Protein AF-A0A936EZJ9-F1 (afdb_monomer)

Sequence (263 aa):
MSILASCPSCGAALSFRPGTMVAVCAYCKALAARKDRDTALLGKVADLVDTGSPLGLGASGTYTGRSFTLAGRVQLKHPLGGVWDEWYLALDDGRWGWLAEAQGRFYLTFTQDPHGTLPSAGSLQAGGLADLGPAGLWTVGEISEATLHSAEGEIPWAVEPGATYRFADLSGRNGAFATLDYSEEPPLFFLGREIPLADLRIQGGTRKPPGGASRMSRPWSKVSGASSTGWWSRASACRWRSSSPRRAASPANARSTRASARR

Mean predicted aligned error: 11.99 Å

pLDDT: mean 81.16, std 25.08, range [20.98, 98.44]

Foldseek 3Di:
DWDWAADPPPGDTFTHDQLFQWAADPPQQWTWGDDDPHTDTLDGADDDDPPVDPDFFQWWFDDPRWIWGQFKWWWWAFPVGDIWIWTWTQTPVRFIWIWTCDPNWTWIKGWDDQPDQFDDLVRDDAQDWGQSDPVGIWHWPDWGKIFTHGMHGTDSDDDHHRDIWTKIWTADPPFKIKMFTPPDVVTTIITTGTDDPVNRVIDDHDDDPNPDDPPPPDPDDDDDDDDDDDDDDDDDDDDDDDDDDDDDDDDDDDDDDDDDDDD

Secondary structure (DSSP, 8-state):
-PEEEE-TTT--EEEE-TT--EEE-TTT-EEEEE-SSSEEEEEEPBPPP----S--BT-EEEETTEEEEEEEEEEEE-TTS-EEEEEEEEETTS-EEEEEEETTEEEEEEEE--SSPPPPTTT--TTSEEE-GGG-EEEEEEEEEEEEEEEEEEESS-PPTT-EEEEEEEE-GGGEEEEEETTSSSPEEEEEEE--GGGGT-B--BPPPP-----------------------------------------------------

Solvent-accessible surface area (backbone atoms only — not comparable to full-atom values): 15977 Å² total; per-residue (Å²): 126,64,48,78,46,54,36,73,87,78,61,49,80,37,65,33,49,80,65,40,34,26,28,34,33,90,86,77,35,33,34,29,34,64,52,96,91,53,54,44,73,68,45,63,49,51,79,76,77,86,79,76,69,94,67,26,53,66,15,34,30,36,56,98,92,39,49,30,30,30,44,13,36,39,30,36,31,35,90,91,70,52,71,38,45,38,34,30,31,44,34,79,89,63,51,63,34,42,36,36,44,54,95,94,41,36,35,44,26,30,79,48,85,74,72,65,81,70,76,52,82,88,77,59,49,70,76,33,80,45,61,55,50,88,80,35,78,27,37,27,67,41,70,51,53,34,30,44,51,21,62,42,43,30,33,72,50,89,76,58,76,66,42,70,39,42,37,33,39,30,41,44,72,96,47,27,31,35,38,41,34,59,80,48,89,75,57,46,36,29,46,40,25,59,47,66,69,75,72,32,57,67,46,80,42,60,60,81,72,73,86,68,74,81,77,74,82,68,88,76,79,88,78,89,81,84,84,87,80,87,83,80,88,81,88,82,85,86,77,89,79,90,85,85,86,84,91,86,85,88,86,88,87,87,82,88,79,89,78,89,77,89,133

Nearest PDB structures (foldseek):
  7dpy-assembly1_B-2  TM=4.137E-01  e=1.257E+00  Brucella abortus bv. 1 str. 9-941
  3oe3-assembly1_A  TM=4.237E-01  e=1.531E+00  Salmonella enterica subsp. enterica serovar Typhimurium
  3oe3-assembly2_B  TM=4.488E-01  e=2.910E+00  Salmonella enterica subsp. enterica serovar Typhimurium
  3oe3-assembly3_F  TM=4.284E-01  e=3.914E+00  Salmonella enterica subsp. enterica serovar Typhimurium
  3oe3-assembly3_E  TM=4.416E-01  e=8.628E+00  Salmonella enterica subsp. enterica serovar Typhimurium

Organism: NCBI:txid2954440

Radius of gyration: 25.95 Å; Cα contacts (8 Å, |Δi|>4): 531; chains: 1; bounding box: 95×72×59 Å

InterPro domains:
  IPR025235 Domain of unknown function DUF4178 [PF13785] (57-196)

Structure (mmCIF, N/CA/C/O backbone):
data_AF-A0A936EZJ9-F1
#
_entry.id   AF-A0A936EZJ9-F1
#
loop_
_atom_site.group_PDB
_atom_site.id
_atom_site.type_symbol
_atom_site.label_atom_id
_atom_site.label_alt_id
_atom_site.label_comp_id
_atom_site.label_asym_id
_atom_site.label_entity_id
_atom_site.label_seq_id
_atom_site.pdbx_PDB_ins_code
_atom_site.Cartn_x
_atom_site.Cartn_y
_atom_site.Cartn_z
_atom_site.occupancy
_atom_site.B_iso_or_equiv
_atom_site.auth_seq_id
_atom_site.auth_comp_id
_atom_site.auth_asym_id
_atom_site.auth_atom_id
_atom_site.pdbx_PDB_model_num
ATOM 1 N N . MET A 1 1 ? 0.131 -18.496 -12.386 1.00 53.47 1 MET A N 1
ATOM 2 C CA . MET A 1 1 ? 1.466 -18.431 -13.024 1.00 53.47 1 MET A CA 1
ATOM 3 C C . MET A 1 1 ? 1.858 -16.973 -13.157 1.00 53.47 1 MET A C 1
ATOM 5 O O . MET A 1 1 ? 1.032 -16.194 -13.616 1.00 53.47 1 MET A O 1
ATOM 9 N N . SER A 1 2 ? 3.057 -16.599 -12.713 1.00 64.06 2 SER A N 1
ATOM 10 C CA . SER A 1 2 ? 3.589 -15.249 -12.933 1.00 64.06 2 SER A CA 1
ATOM 11 C C . SER A 1 2 ? 4.024 -15.109 -14.388 1.00 64.06 2 SER A C 1
ATOM 13 O O . SER A 1 2 ? 4.662 -16.017 -14.921 1.00 64.06 2 SER A O 1
ATOM 15 N N . ILE A 1 3 ? 3.682 -13.994 -15.027 1.00 72.44 3 ILE A N 1
ATOM 16 C CA . ILE A 1 3 ? 4.192 -13.678 -16.363 1.00 72.44 3 ILE A CA 1
ATOM 17 C C . ILE A 1 3 ? 5.558 -13.022 -16.186 1.00 72.44 3 ILE A C 1
ATOM 19 O O . ILE A 1 3 ? 5.707 -12.102 -15.378 1.00 72.44 3 ILE A O 1
ATOM 23 N N . LEU A 1 4 ? 6.551 -13.517 -16.922 1.00 79.75 4 LEU A N 1
ATOM 24 C CA . LEU A 1 4 ? 7.855 -12.880 -17.016 1.00 79.75 4 LEU A CA 1
ATOM 25 C C . LEU A 1 4 ? 7.830 -11.890 -18.176 1.00 79.75 4 LEU A C 1
ATOM 27 O O . LEU A 1 4 ? 7.505 -12.261 -19.302 1.00 79.75 4 LEU A O 1
ATOM 31 N N . ALA A 1 5 ? 8.177 -10.642 -17.887 1.00 89.75 5 ALA A N 1
ATOM 32 C CA . ALA A 1 5 ? 8.363 -9.596 -18.884 1.00 89.75 5 ALA A CA 1
ATOM 33 C C . ALA A 1 5 ? 9.758 -8.982 -18.740 1.00 89.75 5 ALA A C 1
ATOM 35 O O . ALA A 1 5 ? 10.443 -9.195 -17.738 1.00 89.75 5 ALA A O 1
ATOM 36 N N . SER A 1 6 ? 10.190 -8.213 -19.733 1.00 93.19 6 SER A N 1
ATOM 37 C CA . SER A 1 6 ? 11.468 -7.503 -19.685 1.00 93.19 6 SER A CA 1
ATOM 38 C C . SER A 1 6 ? 11.263 -6.057 -19.265 1.00 93.19 6 SER A C 1
ATOM 40 O O . SER A 1 6 ? 10.335 -5.391 -19.707 1.00 93.19 6 SER A O 1
ATOM 42 N N . CYS A 1 7 ? 12.161 -5.544 -18.432 1.00 94.94 7 CYS A N 1
ATOM 43 C CA . CYS A 1 7 ? 12.166 -4.148 -18.040 1.00 94.94 7 CYS A CA 1
ATOM 44 C C . CYS A 1 7 ? 12.356 -3.254 -19.276 1.00 94.94 7 CYS A C 1
ATOM 46 O O . CYS A 1 7 ? 13.379 -3.386 -19.952 1.00 94.94 7 CYS A O 1
ATOM 48 N N . PRO A 1 8 ? 11.463 -2.279 -19.525 1.00 95.00 8 PRO A N 1
ATOM 49 C CA . PRO A 1 8 ? 11.538 -1.427 -20.711 1.00 95.00 8 PRO A CA 1
ATOM 50 C C . PRO A 1 8 ? 12.732 -0.459 -20.679 1.00 95.0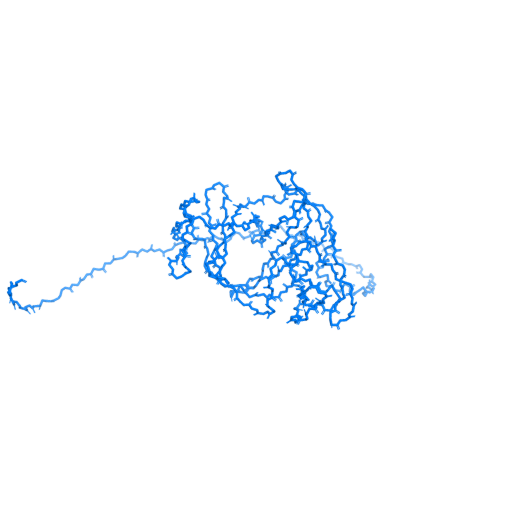0 8 PRO A C 1
ATOM 52 O O . PRO A 1 8 ? 13.056 0.146 -21.692 1.00 95.00 8 PRO A O 1
ATOM 55 N N . SER A 1 9 ? 13.401 -0.304 -19.526 1.00 96.00 9 SER A N 1
ATOM 56 C CA . SER A 1 9 ?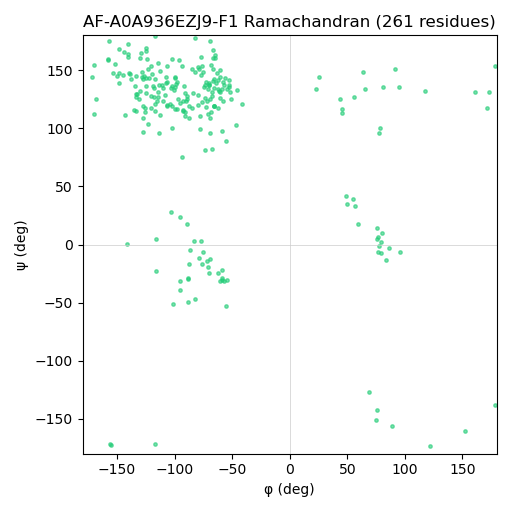 14.579 0.562 -19.389 1.00 96.00 9 SER A CA 1
ATOM 57 C C . SER A 1 9 ? 15.919 -0.167 -19.529 1.00 96.00 9 SER A C 1
ATOM 59 O O . SER A 1 9 ? 16.882 0.478 -19.933 1.00 96.00 9 SER A O 1
ATOM 61 N N . CYS A 1 10 ? 16.037 -1.441 -19.137 1.00 96.25 10 CYS A N 1
ATOM 62 C CA . CYS A 1 10 ? 17.332 -2.144 -19.124 1.00 96.25 10 CYS A CA 1
ATOM 63 C C . CYS A 1 10 ? 17.282 -3.619 -19.554 1.00 96.25 10 CYS A C 1
ATOM 65 O O . CYS A 1 10 ? 18.307 -4.292 -19.518 1.00 96.25 10 CYS A O 1
ATOM 67 N N . GLY A 1 11 ? 16.110 -4.147 -19.911 1.00 94.31 11 GLY A N 1
ATOM 68 C CA . GLY A 1 11 ? 15.934 -5.528 -20.369 1.00 94.31 11 GLY A CA 1
ATOM 69 C C . GLY A 1 11 ? 15.902 -6.601 -19.273 1.00 94.31 11 GLY A C 1
ATOM 70 O O . GLY A 1 11 ? 15.577 -7.747 -19.573 1.00 94.31 11 GLY A O 1
ATOM 71 N N . ALA A 1 12 ? 16.185 -6.261 -18.010 1.00 94.44 12 ALA A N 1
ATOM 72 C CA . ALA A 1 12 ? 16.159 -7.221 -16.902 1.00 94.44 12 ALA A CA 1
ATOM 73 C C . ALA A 1 12 ? 14.775 -7.863 -16.702 1.00 94.44 12 ALA A C 1
ATOM 75 O O . ALA A 1 12 ? 13.755 -7.222 -16.945 1.00 94.44 12 ALA A O 1
ATOM 76 N N . ALA A 1 13 ? 14.737 -9.101 -16.208 1.00 92.75 13 ALA A N 1
ATOM 77 C CA . ALA A 1 13 ? 13.484 -9.808 -15.961 1.00 92.75 13 ALA A CA 1
ATOM 78 C C . ALA A 1 13 ? 12.630 -9.120 -14.878 1.00 92.75 13 ALA A C 1
ATOM 80 O O . ALA A 1 13 ? 13.136 -8.680 -13.844 1.00 92.75 13 ALA A O 1
ATOM 81 N N . LEU A 1 14 ? 11.324 -9.072 -15.122 1.00 93.75 14 LEU A N 1
ATOM 82 C CA . LEU A 1 14 ? 10.282 -8.591 -14.225 1.00 93.75 14 LEU A CA 1
ATOM 83 C C . LEU A 1 14 ? 9.263 -9.704 -13.993 1.00 93.75 14 LEU A C 1
ATOM 85 O O . LEU A 1 14 ? 8.937 -10.452 -14.914 1.00 93.75 14 LEU A O 1
ATOM 89 N N . SER A 1 15 ? 8.747 -9.788 -12.769 1.00 90.81 15 SER A N 1
ATOM 90 C CA . SER A 1 15 ? 7.676 -10.717 -12.405 1.00 90.81 15 SER A CA 1
ATOM 91 C C . SER A 1 15 ? 6.352 -9.973 -12.293 1.00 90.81 15 SER A C 1
ATOM 93 O O . SER A 1 15 ? 6.298 -8.914 -11.675 1.00 90.81 15 SER A O 1
ATOM 95 N N . PHE A 1 16 ? 5.299 -10.551 -12.871 1.00 92.81 16 PHE A N 1
ATOM 96 C CA . PHE A 1 16 ? 3.923 -10.091 -12.713 1.00 92.81 16 PHE A CA 1
ATOM 97 C C . PHE A 1 16 ? 3.031 -11.250 -12.268 1.00 92.81 16 PHE A C 1
ATOM 99 O O . PHE A 1 16 ? 2.565 -12.057 -13.081 1.00 92.81 16 PHE A O 1
ATOM 106 N N . ARG A 1 17 ? 2.784 -11.343 -10.964 1.00 92.44 17 ARG A N 1
ATOM 107 C CA . ARG A 1 17 ? 1.745 -12.185 -10.370 1.00 92.44 17 ARG A CA 1
ATOM 108 C C . ARG A 1 17 ? 0.349 -11.713 -10.799 1.00 92.44 17 ARG A C 1
ATOM 110 O O . ARG A 1 17 ? 0.175 -10.604 -11.318 1.00 92.44 17 ARG A O 1
ATOM 117 N N . PRO A 1 18 ? -0.681 -12.558 -10.633 1.00 91.31 18 PRO A N 1
ATOM 118 C CA . PRO A 1 18 ? -2.064 -12.101 -10.726 1.00 91.31 18 PRO A CA 1
ATOM 119 C C . PRO A 1 18 ? -2.306 -10.888 -9.814 1.00 91.31 18 PRO A C 1
ATOM 121 O O . PRO A 1 18 ? -1.905 -10.896 -8.654 1.00 91.31 18 PRO A O 1
ATOM 124 N N . GLY A 1 19 ? -2.920 -9.838 -10.358 1.00 91.94 19 GLY A N 1
ATOM 125 C CA . GLY A 1 19 ? -3.162 -8.574 -9.652 1.00 91.94 19 GLY A CA 1
ATOM 126 C C . GLY A 1 19 ? -1.995 -7.578 -9.657 1.00 91.94 19 GLY A C 1
ATOM 127 O O . GLY A 1 19 ? -2.229 -6.407 -9.390 1.00 91.94 19 GLY A O 1
ATOM 128 N N . THR A 1 20 ? -0.770 -7.971 -10.036 1.00 95.06 20 THR A N 1
ATOM 129 C CA . THR A 1 20 ? 0.342 -7.012 -10.183 1.00 95.06 20 THR A CA 1
ATOM 130 C C . THR A 1 20 ? 0.056 -6.049 -11.335 1.00 95.06 20 THR A C 1
ATOM 132 O O . THR A 1 20 ? -0.041 -6.481 -12.492 1.00 95.06 20 THR A O 1
ATOM 135 N N . MET A 1 21 ? -0.030 -4.754 -11.023 1.00 95.31 21 MET A N 1
ATOM 136 C CA . MET A 1 21 ? -0.173 -3.664 -11.992 1.00 95.31 21 MET A CA 1
ATOM 137 C C . MET A 1 21 ? 1.175 -3.047 -12.356 1.00 95.31 21 MET A C 1
ATOM 139 O O . MET A 1 21 ? 1.412 -2.737 -13.522 1.00 95.31 21 MET A O 1
ATOM 143 N N . VAL A 1 22 ? 2.076 -2.898 -11.383 1.00 96.75 22 VAL A N 1
ATOM 144 C CA . VAL A 1 22 ? 3.402 -2.306 -11.588 1.00 96.75 22 VAL A CA 1
ATOM 145 C C . VAL A 1 22 ? 4.471 -3.215 -10.996 1.00 96.75 22 VAL A C 1
ATOM 147 O O . VAL A 1 22 ? 4.361 -3.658 -9.858 1.00 96.75 22 VAL A O 1
ATOM 150 N N . ALA A 1 23 ? 5.527 -3.482 -11.761 1.00 96.81 23 ALA A N 1
ATOM 151 C CA . ALA A 1 23 ? 6.722 -4.159 -11.270 1.00 96.81 23 ALA A CA 1
ATOM 152 C C . ALA A 1 23 ? 7.893 -3.175 -11.210 1.00 96.81 23 ALA A C 1
ATOM 154 O O . ALA A 1 23 ? 8.150 -2.433 -12.164 1.00 96.81 23 ALA A O 1
ATOM 155 N N . VAL A 1 24 ? 8.635 -3.190 -10.105 1.00 96.75 24 VAL A N 1
ATOM 156 C CA . VAL A 1 24 ? 9.837 -2.374 -9.931 1.00 96.75 24 VAL A CA 1
ATOM 157 C C . VAL A 1 24 ? 11.071 -3.189 -10.293 1.00 96.75 24 VAL A C 1
ATOM 159 O O . VAL A 1 24 ? 11.359 -4.226 -9.695 1.00 96.75 24 VAL A O 1
ATOM 162 N N . CYS A 1 25 ? 11.850 -2.707 -11.258 1.00 95.75 25 CYS A N 1
ATOM 163 C CA . CYS A 1 25 ? 13.090 -3.364 -11.648 1.00 95.75 25 CYS A CA 1
ATOM 164 C C . CYS A 1 25 ? 14.122 -3.311 -10.512 1.00 95.75 25 CYS A C 1
ATOM 166 O O . CYS A 1 25 ? 14.595 -2.234 -10.140 1.00 95.75 25 CYS A O 1
ATOM 168 N N . ALA A 1 26 ? 14.553 -4.481 -10.031 1.00 93.94 26 ALA A N 1
ATOM 169 C CA . ALA A 1 26 ? 15.559 -4.592 -8.974 1.00 93.94 26 ALA A CA 1
ATOM 170 C C . ALA A 1 26 ? 16.904 -3.929 -9.338 1.00 93.94 26 ALA A C 1
ATOM 172 O O . ALA A 1 26 ? 17.597 -3.434 -8.448 1.00 93.94 26 ALA A O 1
ATOM 173 N N . TYR A 1 27 ? 17.234 -3.874 -10.636 1.00 94.31 27 TYR A N 1
ATOM 174 C CA . TYR A 1 27 ? 18.519 -3.393 -11.154 1.00 94.31 27 TYR A CA 1
ATOM 175 C C . TYR A 1 27 ? 18.558 -1.885 -11.409 1.00 94.31 27 TYR A C 1
ATOM 177 O O . TYR A 1 27 ? 19.500 -1.222 -10.992 1.00 94.31 27 TYR A O 1
ATOM 185 N N . CYS A 1 28 ? 17.564 -1.336 -12.119 1.00 94.94 28 CYS A N 1
ATOM 186 C CA . CYS A 1 28 ? 17.600 0.062 -12.576 1.00 94.94 28 CYS A CA 1
ATOM 187 C C . CYS A 1 28 ? 16.511 0.960 -11.971 1.00 94.94 28 CYS A C 1
ATOM 189 O O . CYS A 1 28 ? 16.389 2.113 -12.391 1.00 94.94 28 CYS A O 1
ATOM 191 N N . LYS A 1 29 ? 15.714 0.429 -11.030 1.00 95.62 29 LYS A N 1
ATOM 192 C CA . LYS A 1 29 ? 14.622 1.122 -10.318 1.00 95.62 29 LYS A CA 1
ATOM 193 C C . LYS A 1 29 ? 13.508 1.671 -11.211 1.00 95.62 29 LYS A C 1
ATOM 195 O O . LYS A 1 29 ? 12.730 2.519 -10.789 1.00 95.62 29 LYS A O 1
ATOM 200 N N . ALA A 1 30 ? 13.419 1.177 -12.444 1.00 96.38 30 ALA A N 1
ATOM 201 C CA . ALA A 1 30 ? 12.319 1.492 -13.341 1.00 96.38 30 ALA A CA 1
ATOM 202 C C . ALA A 1 30 ? 11.006 0.888 -12.839 1.00 96.38 30 ALA A C 1
ATOM 204 O O . ALA A 1 30 ? 10.953 -0.304 -12.533 1.00 96.38 30 ALA A O 1
ATOM 205 N N . LEU A 1 31 ? 9.965 1.715 -12.813 1.00 96.75 31 LEU A N 1
ATOM 206 C CA . LEU A 1 31 ? 8.580 1.310 -12.630 1.00 96.75 31 LEU A CA 1
ATOM 207 C C . LEU A 1 31 ? 8.019 0.903 -13.992 1.00 96.75 31 LEU A C 1
ATOM 209 O O . LEU A 1 31 ? 7.967 1.716 -14.919 1.00 96.75 31 LEU A O 1
ATOM 213 N N . ALA A 1 32 ? 7.636 -0.362 -14.121 1.00 96.38 32 ALA A N 1
ATOM 214 C CA . ALA A 1 32 ? 7.082 -0.922 -15.341 1.00 96.38 32 ALA A CA 1
ATOM 215 C C . ALA A 1 32 ? 5.611 -1.284 -15.122 1.00 96.38 32 ALA A C 1
ATOM 217 O O . ALA A 1 32 ? 5.308 -2.222 -14.383 1.00 96.38 32 ALA A O 1
ATOM 218 N N . ALA A 1 33 ? 4.707 -0.556 -15.774 1.00 95.25 33 ALA A N 1
ATOM 219 C CA . ALA A 1 33 ? 3.294 -0.907 -15.815 1.00 95.25 33 ALA A CA 1
ATOM 220 C C . ALA A 1 33 ? 3.079 -2.151 -16.673 1.00 95.25 33 ALA A C 1
ATOM 222 O O . ALA A 1 33 ? 3.620 -2.260 -17.780 1.00 95.25 33 ALA A O 1
ATOM 223 N N . ARG A 1 34 ? 2.227 -3.045 -16.183 1.00 90.44 34 ARG A N 1
ATOM 224 C CA . ARG A 1 34 ? 1.688 -4.164 -16.943 1.00 90.44 34 ARG A CA 1
ATOM 225 C C . ARG A 1 34 ? 0.740 -3.637 -18.020 1.00 90.44 34 ARG A C 1
ATOM 227 O O . ARG A 1 34 ? -0.221 -2.942 -17.708 1.00 90.44 34 ARG A O 1
ATOM 234 N N . LYS A 1 35 ? 0.983 -4.000 -19.277 1.00 85.19 35 LYS A N 1
ATOM 235 C CA . LYS A 1 35 ? -0.019 -3.955 -20.351 1.00 85.19 35 LYS A CA 1
ATOM 236 C C . LYS A 1 35 ? -0.256 -5.377 -20.860 1.00 85.19 35 LYS A C 1
ATOM 238 O O . LYS A 1 35 ? 0.358 -6.321 -20.364 1.00 85.19 35 LYS A O 1
ATOM 243 N N . ASP A 1 36 ? -1.152 -5.536 -21.830 1.00 73.88 36 ASP A N 1
ATOM 244 C CA . ASP A 1 36 ? -1.572 -6.855 -22.319 1.00 73.88 36 ASP A CA 1
ATOM 245 C C . ASP A 1 36 ? -0.399 -7.726 -22.791 1.00 73.88 36 ASP A C 1
ATOM 247 O O . ASP A 1 36 ? -0.255 -8.865 -22.349 1.00 73.88 36 ASP A O 1
ATOM 251 N N . ARG A 1 37 ? 0.443 -7.194 -23.689 1.00 70.94 37 ARG A N 1
ATOM 252 C CA . ARG A 1 37 ? 1.589 -7.922 -24.271 1.00 70.94 37 ARG A CA 1
ATOM 253 C C . ARG A 1 37 ? 2.953 -7.333 -23.923 1.00 70.94 37 ARG A C 1
ATOM 255 O O . ARG A 1 37 ? 3.934 -8.066 -23.946 1.00 70.94 37 ARG A O 1
ATOM 262 N N . ASP A 1 38 ? 2.995 -6.052 -23.571 1.00 80.88 38 ASP A N 1
ATOM 263 C CA . ASP A 1 38 ? 4.225 -5.309 -23.302 1.00 80.88 38 ASP A CA 1
ATOM 264 C C . ASP A 1 38 ? 4.191 -4.662 -21.916 1.00 80.88 38 ASP A C 1
ATOM 266 O O . ASP A 1 38 ? 3.154 -4.571 -21.260 1.00 80.88 38 ASP A O 1
ATOM 270 N N . THR A 1 39 ? 5.336 -4.154 -21.477 1.00 89.75 39 THR A N 1
ATOM 271 C CA . THR A 1 39 ? 5.427 -3.293 -20.294 1.00 89.75 39 THR A CA 1
ATOM 272 C 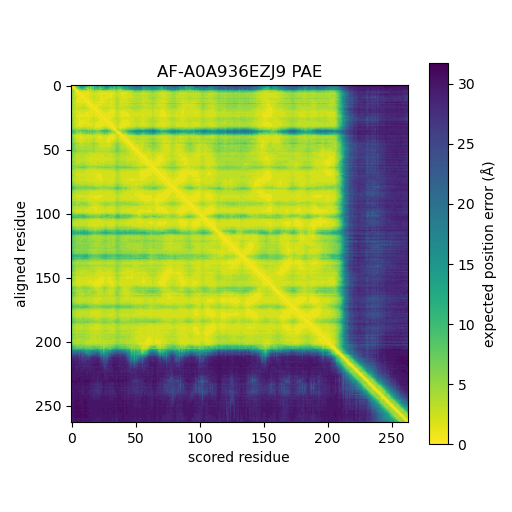C . THR A 1 39 ? 5.686 -1.855 -20.702 1.00 89.75 39 THR A C 1
ATOM 274 O O . THR A 1 39 ? 6.522 -1.602 -21.569 1.00 89.75 39 THR A O 1
ATOM 277 N N . ALA A 1 40 ? 5.038 -0.901 -20.038 1.00 93.50 40 ALA A N 1
ATOM 278 C CA . ALA A 1 40 ? 5.310 0.518 -20.245 1.00 93.50 40 ALA A CA 1
ATOM 279 C C . ALA A 1 40 ? 6.164 1.093 -19.115 1.00 93.50 40 ALA A C 1
ATOM 281 O O . ALA A 1 40 ? 5.912 0.830 -17.942 1.00 93.50 40 ALA A O 1
ATOM 282 N N . LEU A 1 41 ? 7.167 1.896 -19.472 1.00 95.56 41 LEU A N 1
ATOM 283 C CA . LEU A 1 41 ? 7.967 2.635 -18.501 1.00 95.56 41 LEU A CA 1
ATOM 284 C C . LEU A 1 41 ? 7.136 3.791 -17.932 1.00 95.56 41 LEU A C 1
ATOM 286 O O . LEU A 1 41 ? 6.755 4.685 -18.680 1.00 95.56 41 LEU A O 1
ATOM 290 N N . LEU A 1 42 ? 6.897 3.780 -16.622 1.00 94.81 42 LEU A N 1
ATOM 291 C CA . LEU A 1 42 ? 6.247 4.887 -15.909 1.00 94.81 42 LEU A CA 1
ATOM 292 C C . LEU A 1 42 ? 7.261 5.925 -15.422 1.00 94.81 42 LEU A C 1
ATOM 294 O O . LEU A 1 42 ? 6.955 7.103 -15.295 1.00 94.81 42 LEU A O 1
ATOM 298 N N . GLY A 1 43 ? 8.485 5.483 -15.145 1.00 94.62 43 GLY A N 1
ATOM 299 C CA . GLY A 1 43 ? 9.550 6.322 -14.615 1.00 94.62 43 GLY A CA 1
ATOM 300 C C . GLY A 1 43 ? 10.531 5.502 -13.792 1.00 94.62 43 GLY A C 1
ATOM 301 O O . GLY A 1 43 ? 10.595 4.278 -13.919 1.00 94.62 43 GLY A O 1
ATOM 302 N N . LYS A 1 44 ? 11.302 6.178 -12.942 1.00 95.19 44 LYS A N 1
ATOM 303 C CA . LYS A 1 44 ? 12.208 5.554 -11.974 1.00 95.19 44 LYS A CA 1
ATOM 304 C C . LYS A 1 44 ? 11.954 6.127 -10.590 1.00 95.19 44 LYS A C 1
ATOM 306 O O . LYS A 1 44 ? 11.611 7.298 -10.467 1.00 95.19 44 LYS A O 1
ATOM 311 N N . VAL A 1 45 ? 12.155 5.301 -9.574 1.00 94.62 45 VAL A N 1
ATOM 312 C CA . VAL A 1 45 ? 12.098 5.720 -8.170 1.00 94.62 45 VAL A CA 1
ATOM 313 C C . VAL A 1 45 ? 13.494 5.883 -7.584 1.00 94.62 45 VAL A C 1
ATOM 315 O O . VAL A 1 45 ? 14.469 5.337 -8.108 1.00 94.62 45 VAL A O 1
ATOM 318 N N . ALA A 1 46 ? 13.582 6.641 -6.491 1.00 91.00 46 ALA A N 1
ATOM 319 C CA . ALA A 1 46 ? 14.802 6.759 -5.707 1.00 91.00 46 ALA A CA 1
ATOM 320 C C . ALA A 1 46 ? 15.154 5.429 -5.022 1.00 91.00 46 ALA A C 1
ATOM 322 O O . ALA A 1 46 ? 14.332 4.512 -4.933 1.00 91.00 46 ALA A O 1
ATOM 323 N N . ASP A 1 47 ? 16.376 5.335 -4.502 1.00 91.31 47 ASP A N 1
ATOM 324 C CA . ASP A 1 47 ? 16.747 4.233 -3.622 1.00 91.31 47 ASP A CA 1
ATOM 325 C C . ASP A 1 47 ? 15.925 4.248 -2.331 1.00 91.31 47 ASP A C 1
ATOM 327 O O . ASP A 1 47 ? 15.581 5.303 -1.802 1.00 91.31 47 ASP A O 1
ATOM 331 N N . LEU A 1 48 ? 15.659 3.051 -1.809 1.00 92.19 48 LEU A N 1
ATOM 332 C CA . LEU A 1 48 ? 14.971 2.875 -0.536 1.00 92.19 48 LEU A CA 1
ATOM 333 C C . LEU A 1 48 ? 15.784 3.476 0.609 1.00 92.19 48 LEU A C 1
ATOM 335 O O . LEU A 1 48 ? 16.982 3.189 0.759 1.00 92.19 48 LEU A O 1
ATOM 339 N N . VAL A 1 49 ? 15.088 4.231 1.450 1.00 92.25 49 VAL A N 1
ATOM 340 C CA . VAL A 1 49 ? 15.565 4.683 2.754 1.00 92.25 49 VAL A CA 1
ATOM 341 C C . VAL A 1 49 ? 15.578 3.490 3.706 1.00 92.25 49 VAL A C 1
ATOM 343 O O . VAL A 1 49 ? 14.669 2.661 3.697 1.00 92.25 49 VAL A O 1
ATOM 346 N N . ASP A 1 50 ? 16.613 3.383 4.535 1.00 90.75 50 ASP A N 1
ATOM 347 C CA . ASP A 1 50 ? 16.639 2.383 5.601 1.00 90.75 50 ASP A CA 1
ATOM 348 C C . ASP A 1 50 ? 15.761 2.846 6.769 1.00 90.75 50 ASP A C 1
ATOM 350 O O . ASP A 1 50 ? 16.153 3.687 7.575 1.00 90.75 50 ASP A O 1
ATOM 354 N N . THR A 1 51 ? 14.548 2.309 6.820 1.00 90.25 51 THR A N 1
ATOM 355 C CA . THR A 1 51 ? 13.546 2.529 7.872 1.00 90.25 51 THR A CA 1
ATOM 356 C C . THR A 1 51 ? 13.716 1.573 9.054 1.00 90.25 51 THR A C 1
ATOM 358 O O . THR A 1 51 ? 13.003 1.684 10.047 1.00 90.25 51 THR A O 1
ATOM 361 N N . GLY A 1 52 ? 14.648 0.616 8.967 1.00 90.50 52 GLY A N 1
ATOM 362 C CA . GLY A 1 52 ? 14.813 -0.435 9.966 1.00 90.50 52 GLY A CA 1
ATOM 363 C C . GLY A 1 52 ? 13.818 -1.596 9.852 1.00 90.50 52 GLY A C 1
ATOM 364 O O . GLY A 1 52 ? 13.938 -2.526 10.657 1.00 90.50 52 GLY A O 1
ATOM 365 N N . SER A 1 53 ? 12.926 -1.596 8.848 1.00 92.56 53 SER A N 1
ATOM 366 C CA . SER A 1 53 ? 11.868 -2.604 8.675 1.00 92.56 53 SER A CA 1
ATOM 367 C C . SER A 1 53 ? 12.377 -4.044 8.859 1.00 92.56 53 SER A C 1
ATOM 369 O O . SER A 1 53 ? 13.422 -4.411 8.301 1.00 92.56 53 SER A O 1
ATOM 371 N N . PRO A 1 54 ? 11.678 -4.892 9.639 1.00 92.31 54 PRO A N 1
ATOM 372 C CA . PRO A 1 54 ? 12.058 -6.289 9.831 1.00 92.31 54 PRO A CA 1
ATOM 373 C C . PRO A 1 54 ? 11.717 -7.171 8.622 1.00 92.31 54 PRO A C 1
ATOM 375 O O . PRO A 1 54 ? 12.070 -8.350 8.615 1.00 92.31 54 PRO A O 1
ATOM 378 N N . LEU A 1 55 ? 11.026 -6.620 7.625 1.00 95.25 55 LEU A N 1
ATOM 379 C CA . LEU A 1 55 ? 10.471 -7.342 6.491 1.00 95.25 55 LEU A CA 1
ATOM 380 C C . LEU A 1 55 ? 11.398 -7.296 5.270 1.00 95.25 55 LEU A C 1
ATOM 382 O O . LEU A 1 55 ? 12.286 -6.450 5.149 1.00 95.25 55 LEU A O 1
ATOM 386 N N . GLY A 1 56 ? 11.210 -8.254 4.365 1.00 94.81 56 GLY A N 1
ATOM 387 C CA . GLY A 1 56 ? 11.999 -8.386 3.146 1.00 94.81 56 GLY A CA 1
ATOM 388 C C . GLY A 1 56 ? 11.169 -8.967 2.010 1.00 94.81 56 GLY A C 1
ATOM 389 O O . GLY A 1 56 ? 10.292 -9.805 2.234 1.00 94.81 56 GLY A O 1
ATOM 390 N N . LEU A 1 57 ? 11.470 -8.546 0.782 1.00 96.12 57 LEU A N 1
ATOM 391 C CA . LEU A 1 57 ? 10.797 -9.063 -0.408 1.00 96.12 57 LEU A CA 1
ATOM 392 C C . LEU A 1 57 ? 10.944 -10.582 -0.516 1.00 96.12 57 LEU A C 1
ATOM 394 O O . LEU A 1 57 ? 12.008 -11.142 -0.249 1.00 96.12 57 LEU A O 1
ATOM 398 N N . GLY A 1 58 ? 9.867 -11.248 -0.923 1.00 96.19 58 GLY A N 1
ATOM 399 C CA . GLY A 1 58 ? 9.804 -12.700 -1.063 1.00 96.19 58 GLY A CA 1
ATOM 400 C C . GLY A 1 58 ? 9.632 -13.463 0.253 1.00 96.19 58 GLY A C 1
ATOM 401 O O . GLY A 1 58 ? 9.529 -14.690 0.213 1.00 96.19 58 GLY A O 1
ATOM 402 N N . ALA A 1 59 ? 9.577 -12.787 1.408 1.00 97.44 59 ALA A N 1
ATOM 403 C CA . ALA A 1 59 ? 9.234 -13.451 2.662 1.00 97.44 59 ALA A CA 1
ATOM 404 C C . ALA A 1 59 ? 7.828 -14.057 2.572 1.00 97.44 59 ALA A C 1
ATOM 406 O O . ALA A 1 59 ? 6.935 -13.492 1.939 1.00 97.44 59 ALA A O 1
ATOM 407 N N . SER A 1 60 ? 7.631 -15.209 3.203 1.00 97.69 60 SER A N 1
ATOM 408 C CA . SER A 1 60 ? 6.340 -15.901 3.230 1.00 97.69 60 SER A CA 1
ATOM 409 C C . SER A 1 60 ? 5.761 -15.891 4.636 1.00 97.69 60 SER A C 1
ATOM 411 O O . SER A 1 60 ? 6.514 -15.900 5.606 1.00 97.69 60 SER A O 1
ATOM 413 N N . GLY A 1 61 ? 4.438 -15.887 4.752 1.00 97.75 61 GLY A N 1
ATOM 414 C CA . GLY A 1 61 ? 3.745 -15.907 6.037 1.00 97.75 61 GLY A CA 1
ATOM 415 C C . GLY A 1 61 ? 2.343 -16.489 5.931 1.00 97.75 61 GLY A C 1
ATOM 416 O O . GLY A 1 61 ? 1.945 -17.021 4.891 1.00 97.75 61 GLY A O 1
ATOM 417 N N . THR A 1 62 ? 1.591 -16.398 7.025 1.00 97.62 62 THR A N 1
ATOM 418 C CA . THR A 1 62 ? 0.200 -16.853 7.092 1.00 97.62 62 THR A CA 1
ATOM 419 C C . THR A 1 62 ? -0.690 -15.821 7.763 1.00 97.62 62 THR A C 1
ATOM 421 O O . THR A 1 62 ? -0.346 -15.314 8.825 1.00 97.62 62 THR A O 1
ATOM 424 N N . TYR A 1 63 ? -1.870 -15.576 7.204 1.00 96.50 63 TYR A N 1
ATOM 425 C CA . TYR A 1 63 ? -2.904 -14.741 7.805 1.00 96.50 63 TYR A CA 1
ATOM 426 C C . TYR A 1 63 ? -4.241 -15.477 7.759 1.00 96.50 63 TYR A C 1
ATOM 428 O O . TYR A 1 63 ? -4.674 -15.904 6.696 1.00 96.50 63 TYR A O 1
ATOM 436 N N . THR A 1 64 ? -4.904 -15.649 8.907 1.00 93.12 64 THR A N 1
ATOM 437 C CA . THR A 1 64 ? -6.213 -16.341 9.017 1.00 93.12 64 THR A CA 1
ATOM 438 C C . THR A 1 64 ? -6.274 -17.715 8.321 1.00 93.12 64 THR A C 1
ATOM 440 O O . THR A 1 64 ? -7.298 -18.121 7.782 1.00 93.12 64 THR A O 1
ATOM 443 N N . GLY A 1 65 ? -5.160 -18.457 8.340 1.00 92.88 65 GLY A N 1
ATOM 444 C CA . GLY A 1 65 ? -5.056 -19.780 7.709 1.00 92.88 65 GLY A CA 1
ATOM 445 C C . GLY A 1 65 ? -4.834 -19.757 6.191 1.00 92.88 65 GLY A C 1
ATOM 446 O O . GLY A 1 65 ? -4.927 -20.806 5.558 1.00 92.88 65 GLY A O 1
ATOM 447 N N . ARG A 1 66 ? -4.547 -18.590 5.605 1.00 95.31 66 ARG A N 1
ATOM 448 C CA . ARG A 1 66 ? -4.127 -18.421 4.207 1.00 95.31 66 ARG A CA 1
ATOM 449 C C . ARG A 1 66 ? -2.655 -18.065 4.136 1.00 95.31 66 ARG A C 1
ATOM 451 O O . ARG A 1 66 ? -2.180 -17.277 4.957 1.00 95.31 66 ARG A O 1
ATOM 458 N N . SER A 1 67 ? -1.939 -18.642 3.182 1.00 97.56 67 SER A N 1
ATOM 459 C CA . SER A 1 67 ? -0.539 -18.305 2.951 1.00 97.56 67 SER A CA 1
ATOM 460 C C . SER A 1 67 ? -0.425 -17.042 2.106 1.00 97.56 67 SER A C 1
ATOM 462 O O . SER A 1 67 ? -1.266 -16.765 1.253 1.00 97.56 67 SER A O 1
ATOM 464 N N . PHE A 1 68 ? 0.636 -16.272 2.333 1.00 98.00 68 PHE A N 1
ATOM 465 C CA . PHE A 1 68 ? 0.955 -15.107 1.515 1.00 98.00 68 PHE A CA 1
ATOM 466 C C . PHE A 1 68 ? 2.459 -14.980 1.274 1.00 98.00 68 PHE A C 1
ATOM 468 O O . PHE A 1 68 ? 3.275 -15.528 2.020 1.00 98.00 68 PHE A O 1
ATOM 475 N N . THR A 1 69 ? 2.822 -14.202 0.256 1.00 98.00 69 THR A N 1
ATOM 476 C CA . THR A 1 69 ? 4.191 -13.733 0.007 1.00 98.00 69 THR A CA 1
ATOM 477 C C . THR A 1 69 ? 4.231 -12.206 0.049 1.00 98.00 69 THR A C 1
ATOM 479 O O . THR A 1 69 ? 3.367 -11.563 -0.542 1.00 98.00 69 THR A O 1
ATOM 482 N N . LEU A 1 70 ? 5.241 -11.617 0.696 1.00 98.06 70 LEU A N 1
ATOM 483 C CA . LEU A 1 70 ? 5.549 -10.189 0.570 1.00 98.06 70 LEU A CA 1
ATOM 484 C C . LEU A 1 70 ? 6.092 -9.921 -0.834 1.00 98.06 70 LEU A C 1
ATOM 486 O O . LEU A 1 70 ? 7.265 -10.168 -1.121 1.00 98.06 70 LEU A O 1
ATOM 490 N N . ALA A 1 71 ? 5.213 -9.492 -1.730 1.00 97.75 71 ALA A N 1
ATOM 491 C CA . ALA A 1 71 ? 5.503 -9.388 -3.152 1.00 97.75 71 ALA A CA 1
ATOM 492 C C . ALA A 1 71 ? 6.103 -8.030 -3.529 1.00 97.75 71 ALA A C 1
ATOM 494 O O . ALA A 1 71 ? 6.920 -7.963 -4.447 1.00 97.75 71 ALA A O 1
ATOM 495 N N . GLY A 1 72 ? 5.760 -6.970 -2.800 1.00 97.69 72 GLY A N 1
ATOM 496 C CA . GLY A 1 72 ? 6.276 -5.629 -3.045 1.00 97.69 72 GLY A CA 1
ATOM 497 C C . GLY A 1 72 ? 6.205 -4.726 -1.829 1.00 97.69 72 GLY A C 1
ATOM 498 O O . GLY A 1 72 ? 5.677 -5.104 -0.781 1.00 97.69 72 GLY A O 1
ATOM 499 N N . ARG A 1 73 ? 6.760 -3.531 -1.996 1.00 97.19 73 ARG A N 1
ATOM 500 C CA . ARG A 1 73 ? 6.756 -2.456 -1.014 1.00 97.19 73 ARG A CA 1
ATOM 501 C C . ARG A 1 73 ? 6.788 -1.101 -1.704 1.00 97.19 73 ARG A C 1
ATOM 503 O O . ARG A 1 73 ? 7.513 -0.932 -2.686 1.00 97.19 73 ARG A O 1
ATOM 510 N N . VAL A 1 74 ? 6.112 -0.121 -1.119 1.00 97.12 74 VAL A N 1
ATOM 511 C CA . VAL A 1 74 ? 6.393 1.301 -1.342 1.00 97.12 74 VAL A CA 1
ATOM 512 C C . VAL A 1 74 ? 6.899 1.966 -0.072 1.00 97.12 74 VAL A C 1
ATOM 514 O O . VAL A 1 74 ? 6.631 1.522 1.043 1.00 97.12 74 VAL A O 1
ATOM 517 N N . GLN A 1 75 ? 7.628 3.058 -0.269 1.00 96.19 75 GLN A N 1
ATOM 518 C CA . GLN A 1 75 ? 7.919 4.033 0.764 1.00 96.19 75 GLN A CA 1
ATOM 519 C C . GLN A 1 75 ? 7.159 5.307 0.467 1.00 96.19 75 GLN A C 1
ATOM 521 O O . GLN A 1 75 ? 7.320 5.905 -0.601 1.00 96.19 75 GLN A O 1
ATOM 526 N N . LEU A 1 76 ? 6.363 5.721 1.438 1.00 95.50 76 LEU A N 1
ATOM 527 C CA . LEU A 1 76 ? 5.579 6.938 1.386 1.00 95.50 76 LEU A CA 1
ATOM 528 C C . LEU A 1 76 ? 6.197 7.970 2.324 1.00 95.50 76 LEU A C 1
ATOM 530 O O . LEU A 1 76 ? 6.756 7.632 3.370 1.00 95.50 76 LEU A O 1
ATOM 534 N N . LYS A 1 77 ? 6.139 9.236 1.916 1.00 95.44 77 LYS A N 1
ATOM 535 C CA . LYS A 1 77 ? 6.696 10.360 2.661 1.00 95.44 77 LYS A CA 1
ATOM 536 C C . LYS A 1 77 ? 5.589 11.302 3.104 1.00 95.44 77 LYS A C 1
ATOM 538 O O . LYS A 1 77 ? 4.867 11.860 2.282 1.00 95.44 77 LYS A O 1
ATOM 543 N N . HIS A 1 78 ? 5.530 11.525 4.409 1.00 95.44 78 HIS A N 1
ATOM 544 C CA . HIS A 1 78 ? 4.631 12.472 5.045 1.00 95.44 78 HIS A CA 1
ATOM 545 C C . HIS A 1 78 ? 5.172 13.903 4.854 1.00 95.44 78 HIS A C 1
ATOM 547 O O . HIS A 1 78 ? 6.392 14.099 4.931 1.00 95.44 78 HIS A O 1
ATOM 553 N N . PRO A 1 79 ? 4.319 14.934 4.708 1.00 95.69 79 PRO A N 1
ATOM 554 C CA . PRO A 1 79 ? 4.744 16.334 4.620 1.00 95.69 79 PRO A CA 1
ATOM 555 C C . PRO A 1 79 ? 5.627 16.800 5.788 1.00 95.69 79 PRO A C 1
ATOM 557 O O . PRO A 1 79 ? 6.517 17.627 5.612 1.00 95.69 79 PRO A O 1
ATOM 560 N N . LEU A 1 80 ? 5.437 16.220 6.979 1.00 93.94 80 LEU A N 1
ATOM 561 C CA . LEU A 1 80 ? 6.269 16.479 8.169 1.00 93.94 80 LEU A CA 1
ATOM 562 C C . LEU A 1 80 ? 7.639 15.766 8.150 1.00 93.94 80 LEU A C 1
ATOM 564 O O . LEU A 1 80 ? 8.391 15.857 9.116 1.00 93.94 80 LEU A O 1
ATOM 568 N N . GLY A 1 81 ? 7.971 15.050 7.073 1.00 91.06 81 GLY A N 1
ATOM 569 C CA . GLY A 1 81 ? 9.283 14.442 6.840 1.00 91.06 81 GLY A CA 1
ATOM 570 C C . GLY A 1 81 ? 9.417 12.972 7.238 1.00 91.06 81 GLY A C 1
ATOM 571 O O . GLY A 1 81 ? 10.443 12.370 6.926 1.00 91.06 81 GLY A O 1
ATOM 572 N N . GLY A 1 82 ? 8.406 12.382 7.881 1.00 91.94 82 GLY A N 1
ATOM 573 C CA . GLY A 1 82 ? 8.384 10.949 8.190 1.00 91.94 82 GLY A CA 1
ATOM 574 C C . GLY A 1 82 ? 8.296 10.096 6.923 1.00 91.94 82 GLY A C 1
ATOM 575 O O . GLY A 1 82 ? 7.574 10.451 5.995 1.00 91.94 82 GLY A O 1
ATOM 576 N N . VAL A 1 83 ? 9.023 8.980 6.890 1.00 93.81 83 VAL A N 1
ATOM 577 C CA . VAL A 1 83 ? 8.928 7.962 5.835 1.00 93.81 83 VAL A CA 1
ATOM 578 C C . VAL A 1 83 ? 8.467 6.666 6.478 1.00 93.81 83 VAL A C 1
ATOM 580 O O . VAL A 1 83 ? 8.988 6.295 7.531 1.00 93.81 83 VAL A O 1
ATOM 583 N N . TRP A 1 84 ? 7.507 5.993 5.856 1.00 95.31 84 TRP A N 1
ATOM 584 C CA . TRP A 1 84 ? 7.037 4.685 6.296 1.00 95.31 84 TRP A CA 1
ATOM 585 C C . TRP A 1 84 ? 6.999 3.699 5.137 1.00 95.31 84 TRP A C 1
ATOM 587 O O . TRP A 1 84 ? 7.000 4.096 3.969 1.00 95.31 84 TRP A O 1
ATOM 597 N N . ASP A 1 85 ? 6.990 2.416 5.484 1.00 96.62 85 ASP A N 1
ATOM 598 C CA . ASP A 1 85 ? 6.860 1.332 4.525 1.00 96.62 85 ASP A CA 1
ATOM 599 C C . ASP A 1 85 ? 5.417 0.840 4.480 1.00 96.62 85 ASP A C 1
ATOM 601 O O . ASP A 1 85 ? 4.771 0.632 5.510 1.00 96.62 85 ASP A O 1
ATOM 605 N N . GLU A 1 86 ? 4.943 0.583 3.273 1.00 97.31 86 GLU A N 1
ATOM 606 C CA . GLU A 1 86 ? 3.721 -0.166 3.035 1.00 97.31 86 GLU A CA 1
ATOM 607 C C . GLU A 1 86 ? 4.065 -1.390 2.191 1.00 97.31 86 GLU A C 1
ATOM 609 O O . GLU A 1 86 ? 4.576 -1.273 1.075 1.00 97.31 86 GLU A O 1
ATOM 614 N N . TRP A 1 87 ? 3.832 -2.573 2.755 1.00 98.12 87 TRP A N 1
ATOM 615 C CA . TRP A 1 87 ? 4.135 -3.856 2.132 1.00 98.12 87 TRP A CA 1
ATOM 616 C C . TRP A 1 87 ? 2.891 -4.478 1.505 1.00 98.12 87 TRP A C 1
ATOM 618 O O . TRP A 1 87 ? 1.805 -4.429 2.079 1.00 98.12 87 TRP A O 1
ATOM 628 N N . TYR A 1 88 ? 3.072 -5.153 0.371 1.00 98.44 88 TYR A N 1
ATOM 629 C CA . TYR A 1 88 ? 1.997 -5.835 -0.343 1.00 98.44 88 TYR A CA 1
ATOM 630 C C . TYR A 1 88 ? 2.097 -7.345 -0.192 1.00 98.44 88 TYR A C 1
ATOM 632 O O . TYR A 1 88 ? 3.078 -7.977 -0.598 1.00 98.44 88 TYR A O 1
ATOM 640 N N . LEU A 1 89 ? 1.055 -7.926 0.391 1.00 98.25 89 LEU A N 1
ATOM 641 C CA . LEU A 1 89 ? 0.900 -9.357 0.590 1.00 98.25 89 LEU A CA 1
ATOM 642 C C . LEU A 1 89 ? 0.127 -9.917 -0.599 1.00 98.25 89 LEU A C 1
ATOM 644 O O . LEU A 1 89 ? -1.046 -9.600 -0.756 1.00 98.25 89 LEU A O 1
ATOM 648 N N . ALA A 1 90 ? 0.751 -10.777 -1.397 1.00 97.75 90 ALA A N 1
ATOM 649 C CA . ALA A 1 90 ? 0.049 -11.582 -2.391 1.00 97.75 90 ALA A CA 1
ATOM 650 C C . ALA A 1 90 ? -0.430 -12.878 -1.723 1.00 97.75 90 ALA A C 1
ATOM 652 O O . ALA A 1 90 ? 0.400 -13.727 -1.377 1.00 97.75 90 ALA A O 1
ATOM 653 N N . LEU A 1 91 ? -1.741 -13.014 -1.505 1.00 97.25 91 LEU A N 1
ATOM 654 C CA . LEU A 1 91 ? -2.344 -14.200 -0.894 1.00 97.25 91 LEU A CA 1
ATOM 655 C C . LEU A 1 91 ? -2.489 -15.325 -1.927 1.00 97.25 91 LEU A C 1
ATOM 657 O O . LEU A 1 91 ? -2.624 -15.092 -3.130 1.00 97.25 91 LEU A O 1
ATOM 661 N N . ASP A 1 92 ? -2.478 -16.566 -1.445 1.00 94.81 92 ASP A N 1
ATOM 662 C CA . ASP A 1 92 ? -2.670 -17.771 -2.260 1.00 94.81 92 ASP A CA 1
ATOM 663 C C . ASP A 1 92 ? -4.045 -17.847 -2.954 1.00 94.81 92 ASP A C 1
ATOM 665 O O . ASP A 1 92 ? -4.168 -18.472 -4.008 1.00 94.81 92 ASP A O 1
ATOM 669 N N . ASP A 1 93 ? -5.052 -17.162 -2.410 1.00 92.56 93 ASP A N 1
ATOM 670 C CA . ASP A 1 93 ? -6.395 -17.023 -2.979 1.00 92.56 93 ASP A CA 1
ATOM 671 C C . ASP A 1 93 ? -6.516 -15.913 -4.043 1.00 92.56 93 ASP A C 1
ATOM 673 O O . ASP A 1 93 ? -7.599 -15.684 -4.581 1.00 92.56 93 ASP A O 1
ATOM 677 N N . GLY A 1 94 ? -5.407 -15.242 -4.377 1.00 91.69 94 GLY A N 1
ATOM 678 C CA . GLY A 1 94 ? -5.341 -14.194 -5.395 1.00 91.69 94 GLY A CA 1
ATOM 679 C C . GLY A 1 94 ? -5.698 -12.793 -4.896 1.00 91.69 94 GLY A C 1
ATOM 680 O O . GLY A 1 94 ? -5.592 -11.840 -5.671 1.00 91.69 94 GLY A O 1
ATOM 681 N N . ARG A 1 95 ? -6.089 -12.640 -3.624 1.00 94.75 95 ARG A N 1
ATOM 682 C CA . ARG A 1 95 ? -6.281 -11.323 -3.009 1.00 94.75 95 ARG A CA 1
ATOM 683 C C . ARG A 1 95 ? -4.948 -10.681 -2.643 1.00 94.75 95 ARG A C 1
ATOM 685 O O . ARG A 1 95 ? -3.922 -11.347 -2.496 1.00 94.75 95 ARG A O 1
ATOM 692 N N . TRP A 1 96 ? -4.999 -9.371 -2.444 1.00 97.81 96 TRP A N 1
ATOM 693 C CA . TRP A 1 96 ? -3.874 -8.576 -1.979 1.00 97.81 96 TRP A CA 1
ATOM 694 C C . TRP A 1 96 ? -4.188 -7.942 -0.627 1.00 97.81 96 TRP A C 1
ATOM 696 O O . TRP A 1 96 ? -5.328 -7.555 -0.374 1.00 97.81 96 TRP A O 1
ATOM 706 N N . GLY A 1 97 ? -3.185 -7.882 0.245 1.00 98.06 97 GLY A N 1
ATOM 707 C CA . GLY A 1 97 ? -3.247 -7.195 1.533 1.00 98.06 97 GLY A CA 1
ATOM 708 C C . GLY A 1 97 ? -2.208 -6.081 1.615 1.00 98.06 97 GLY A C 1
ATOM 709 O O . GLY A 1 97 ? -1.113 -6.216 1.068 1.00 98.06 97 GLY A O 1
ATOM 710 N N . TRP A 1 98 ? -2.548 -5.010 2.323 1.00 98.31 98 TRP A N 1
ATOM 711 C CA . TRP A 1 98 ? -1.696 -3.855 2.581 1.00 98.31 98 TRP A CA 1
ATOM 712 C C . TRP A 1 98 ? -1.244 -3.913 4.032 1.00 98.31 98 TRP A C 1
ATOM 714 O O . TRP A 1 98 ? -2.067 -3.943 4.943 1.00 98.31 98 TRP A O 1
ATOM 724 N N . LEU A 1 99 ? 0.064 -3.979 4.253 1.00 98.38 99 LEU A N 1
ATOM 725 C CA . LEU A 1 99 ? 0.661 -4.004 5.581 1.00 98.38 99 LEU A CA 1
ATOM 726 C C . LEU A 1 99 ? 1.458 -2.719 5.793 1.00 98.38 99 LEU A C 1
ATOM 728 O O . LEU A 1 99 ? 2.620 -2.627 5.392 1.00 98.38 99 LEU A O 1
ATOM 732 N N . ALA A 1 100 ? 0.823 -1.738 6.427 1.00 97.50 100 ALA A N 1
ATOM 733 C CA . ALA A 1 100 ? 1.454 -0.473 6.775 1.00 97.50 100 ALA A CA 1
ATOM 734 C C . ALA A 1 100 ? 2.303 -0.628 8.045 1.00 97.50 100 ALA A C 1
ATOM 736 O O . ALA A 1 100 ? 1.816 -1.111 9.072 1.00 97.50 100 ALA A O 1
ATOM 737 N N . GLU A 1 101 ? 3.564 -0.202 7.982 1.00 95.12 101 GLU A N 1
ATOM 738 C CA . GLU A 1 101 ? 4.491 -0.148 9.113 1.00 95.12 101 GLU A CA 1
ATOM 739 C C . GLU A 1 101 ? 4.615 1.293 9.610 1.00 95.12 101 GLU A C 1
ATOM 741 O O . GLU A 1 101 ? 5.359 2.096 9.053 1.00 95.12 101 GLU A O 1
ATOM 746 N N . ALA A 1 102 ? 3.910 1.631 10.688 1.00 85.00 102 ALA A N 1
ATOM 747 C CA . ALA A 1 102 ? 3.898 2.985 11.228 1.00 85.00 102 ALA A CA 1
ATOM 748 C C . ALA A 1 102 ? 4.237 2.985 12.721 1.00 85.00 102 ALA A C 1
ATOM 750 O O . ALA A 1 102 ? 3.524 2.412 13.547 1.00 85.00 102 ALA A O 1
ATOM 751 N N . GLN A 1 103 ? 5.328 3.670 13.083 1.00 82.38 103 GLN A N 1
ATOM 752 C CA . GLN A 1 103 ? 5.760 3.873 14.477 1.00 82.38 103 GLN A CA 1
ATOM 753 C C . GLN A 1 103 ? 5.925 2.555 15.264 1.00 82.38 103 GLN A C 1
ATOM 755 O O . GLN A 1 103 ? 5.552 2.466 16.433 1.00 82.38 103 GLN A O 1
ATOM 760 N N . GLY A 1 104 ? 6.457 1.514 14.613 1.00 85.19 104 GLY A N 1
ATOM 761 C CA . GLY A 1 104 ? 6.665 0.191 15.216 1.00 85.19 104 GLY A CA 1
ATOM 762 C C . GLY A 1 104 ? 5.399 -0.661 15.357 1.00 85.19 104 GLY A C 1
ATOM 763 O O . GLY A 1 104 ? 5.457 -1.731 15.961 1.00 85.19 104 GLY A O 1
ATOM 764 N N . ARG A 1 105 ? 4.267 -0.202 14.811 1.00 93.44 105 ARG A N 1
ATOM 765 C CA . ARG A 1 105 ? 3.017 -0.959 14.702 1.00 93.44 105 ARG A CA 1
ATOM 766 C C . ARG A 1 105 ? 2.793 -1.391 13.260 1.00 93.44 105 ARG A C 1
ATOM 768 O O . ARG A 1 105 ? 3.263 -0.736 12.331 1.00 93.44 105 ARG A O 1
ATOM 775 N N . PHE A 1 106 ? 2.052 -2.481 13.104 1.00 97.31 106 PHE A N 1
ATOM 776 C CA . PHE A 1 106 ? 1.701 -3.039 11.808 1.00 97.31 106 PHE A CA 1
ATOM 777 C C . PHE A 1 106 ? 0.187 -3.078 11.665 1.00 97.31 106 PHE A C 1
ATOM 779 O O . PHE A 1 106 ? -0.501 -3.635 12.522 1.00 97.31 106 PHE A O 1
ATOM 786 N N . TYR A 1 107 ? -0.321 -2.517 10.575 1.00 98.06 107 TYR A N 1
ATOM 787 C CA . TYR A 1 107 ? -1.742 -2.527 10.252 1.00 98.06 107 TYR A CA 1
ATOM 788 C C . TYR A 1 107 ? -1.929 -3.305 8.967 1.00 98.06 107 TYR A C 1
ATOM 790 O O . TYR A 1 107 ? -1.422 -2.901 7.926 1.00 98.06 107 TYR A O 1
ATOM 798 N N . LEU A 1 108 ? -2.617 -4.441 9.060 1.00 98.38 108 LEU A N 1
ATOM 799 C CA . LEU A 1 108 ? -2.955 -5.246 7.897 1.00 98.38 108 LEU A CA 1
ATOM 800 C C . LEU A 1 108 ? -4.384 -4.928 7.483 1.00 98.38 108 LEU A C 1
ATOM 802 O O . LEU A 1 108 ? -5.319 -5.207 8.240 1.00 98.38 108 LEU A O 1
ATOM 806 N N . THR A 1 109 ? -4.538 -4.378 6.286 1.00 98.38 109 THR A N 1
ATOM 807 C CA . THR A 1 109 ? -5.816 -4.018 5.680 1.00 98.38 109 THR A CA 1
ATOM 808 C C . THR A 1 109 ? -6.002 -4.691 4.324 1.00 98.38 109 THR A C 1
ATOM 810 O O . THR A 1 109 ? -5.062 -5.168 3.684 1.00 98.38 109 THR A O 1
ATOM 813 N N . PHE A 1 110 ? -7.257 -4.764 3.902 1.00 97.56 110 PHE A N 1
ATOM 814 C CA . PHE A 1 110 ? -7.677 -5.283 2.609 1.00 97.56 110 PHE A CA 1
ATOM 815 C C . PHE A 1 110 ? -8.681 -4.309 2.007 1.00 97.56 110 PHE A C 1
ATOM 817 O O . PHE A 1 110 ? -9.490 -3.739 2.742 1.00 97.56 110 PHE A O 1
ATOM 824 N N . THR A 1 111 ? -8.664 -4.149 0.686 1.00 96.12 111 THR A N 1
ATOM 825 C CA . THR A 1 111 ? -9.690 -3.378 -0.025 1.00 96.12 111 THR A CA 1
ATOM 826 C C . THR A 1 111 ? -11.070 -3.960 0.265 1.00 96.12 111 THR A C 1
ATOM 828 O O . THR A 1 111 ? -11.234 -5.183 0.292 1.00 96.12 111 THR A O 1
ATOM 831 N N . GLN A 1 112 ? -12.051 -3.101 0.509 1.00 94.88 112 GLN A N 1
ATOM 832 C CA . GLN A 1 112 ? -13.449 -3.450 0.720 1.00 94.88 112 GLN A CA 1
ATOM 833 C C . GLN A 1 112 ? -14.324 -2.620 -0.210 1.00 94.88 112 GLN A C 1
ATOM 835 O O . GLN A 1 112 ? -14.066 -1.435 -0.414 1.00 94.88 112 GLN A O 1
ATOM 840 N N . ASP A 1 113 ? -15.404 -3.224 -0.697 1.00 91.69 113 ASP A N 1
ATOM 841 C CA . ASP A 1 113 ? -16.450 -2.468 -1.371 1.00 91.69 113 ASP A CA 1
ATOM 842 C C . ASP A 1 113 ? -17.222 -1.652 -0.323 1.00 91.69 113 ASP A C 1
ATOM 844 O O . ASP A 1 113 ? -17.740 -2.221 0.648 1.00 91.69 113 ASP A O 1
ATOM 848 N N . PRO A 1 114 ? -17.310 -0.322 -0.466 1.00 86.50 114 PRO A N 1
ATOM 849 C CA . PRO A 1 114 ? -18.071 0.478 0.473 1.00 86.50 114 PRO A CA 1
ATOM 850 C C . PRO A 1 114 ? -19.566 0.185 0.360 1.00 86.50 114 PRO A C 1
ATOM 852 O O . PRO A 1 114 ? -20.180 0.276 -0.703 1.00 86.50 114 PRO A O 1
ATOM 855 N N . HIS A 1 115 ? -20.183 -0.118 1.497 1.00 83.81 115 HIS A N 1
ATOM 856 C CA . HIS A 1 115 ? -21.626 -0.292 1.605 1.00 83.81 115 HIS A CA 1
ATOM 857 C C . HIS A 1 115 ? -22.282 1.029 2.022 1.00 83.81 115 HIS A C 1
ATOM 859 O O . HIS A 1 115 ? -22.668 1.212 3.174 1.00 83.81 115 HIS A O 1
ATOM 865 N N . GLY A 1 116 ? -22.387 1.958 1.073 1.00 84.06 116 GLY A N 1
ATOM 866 C CA . GLY A 1 116 ? -22.938 3.298 1.283 1.00 84.06 116 GLY A CA 1
ATOM 867 C C . GLY A 1 116 ? -21.945 4.401 0.928 1.00 84.06 116 GLY A C 1
ATOM 868 O O . GLY A 1 116 ? -20.876 4.144 0.379 1.00 84.06 116 GLY A O 1
ATOM 869 N N . THR A 1 117 ? -22.315 5.647 1.217 1.00 89.06 117 THR A N 1
ATOM 870 C CA . THR A 1 117 ? -21.468 6.810 0.931 1.00 89.06 117 THR A CA 1
ATOM 871 C C . THR A 1 117 ? -20.393 6.957 2.001 1.00 89.06 117 THR A C 1
ATOM 873 O O . THR A 1 117 ? -20.707 7.148 3.175 1.00 89.06 117 THR A O 1
ATOM 876 N N . LEU A 1 118 ? -19.130 6.897 1.585 1.00 93.81 118 LEU A N 1
ATOM 877 C CA . LEU A 1 118 ? -17.994 7.206 2.447 1.00 93.81 118 LEU A CA 1
ATOM 878 C C . LEU A 1 118 ? -17.868 8.724 2.648 1.00 93.81 118 LEU A C 1
ATOM 880 O O . LEU A 1 118 ? -18.203 9.496 1.744 1.00 93.81 118 LEU A O 1
ATOM 884 N N . PRO A 1 119 ? -17.380 9.179 3.813 1.00 94.94 119 PRO A N 1
ATOM 885 C CA . PRO A 1 119 ? -17.167 10.598 4.057 1.00 94.94 119 PRO A CA 1
ATOM 886 C C . PRO A 1 119 ? -16.075 11.154 3.137 1.00 94.94 119 PRO A C 1
ATOM 888 O O . PRO A 1 119 ? -15.055 10.514 2.893 1.00 94.94 119 PRO A O 1
ATOM 891 N N . SER A 1 120 ? -16.264 12.386 2.662 1.00 95.00 120 SER A N 1
ATOM 892 C CA . SER A 1 120 ? -15.228 13.092 1.907 1.00 95.00 120 SER A CA 1
ATOM 893 C C . SER A 1 120 ? -14.135 13.611 2.841 1.00 95.00 120 SER A C 1
ATOM 895 O O . SER A 1 120 ? -14.403 13.956 3.997 1.00 95.00 120 SER A O 1
ATOM 897 N N . ALA A 1 121 ? -12.916 13.784 2.326 1.00 95.00 121 ALA A N 1
ATOM 898 C CA . ALA A 1 121 ? -11.788 14.263 3.124 1.00 95.00 121 ALA A CA 1
ATOM 899 C C . ALA A 1 121 ? -12.042 15.625 3.804 1.00 95.00 121 ALA A C 1
ATOM 901 O O . ALA A 1 121 ? -11.515 15.888 4.881 1.00 95.00 121 ALA A O 1
ATOM 902 N N . GLY A 1 122 ? -12.844 16.500 3.182 1.00 95.31 122 GLY A N 1
ATOM 903 C CA . GLY A 1 122 ? -13.204 17.812 3.734 1.00 95.31 122 GLY A CA 1
ATOM 904 C C . GLY A 1 122 ? -14.252 17.764 4.852 1.00 95.31 122 GLY A C 1
ATOM 905 O O . GLY A 1 122 ? -14.392 18.737 5.589 1.00 95.31 122 GLY A O 1
ATOM 906 N N . SER A 1 123 ? -14.979 16.651 4.983 1.00 95.25 123 SER A N 1
ATOM 907 C CA . SER A 1 123 ? -15.969 16.436 6.048 1.00 95.25 123 SER A CA 1
ATOM 908 C C . SER A 1 123 ? -15.369 15.839 7.324 1.00 95.25 123 SER A C 1
ATOM 910 O O . SER A 1 123 ? -15.988 15.906 8.385 1.00 95.25 123 SER A O 1
ATOM 912 N N . LEU A 1 124 ? -14.161 15.275 7.234 1.00 97.56 124 LEU A N 1
ATOM 913 C CA . LEU A 1 124 ? -13.476 14.653 8.358 1.00 97.56 124 LEU A CA 1
ATOM 914 C C . LEU A 1 124 ? -12.701 15.671 9.196 1.00 97.56 124 LEU A C 1
ATOM 916 O O . LEU A 1 124 ? -12.190 16.677 8.703 1.00 97.56 124 LEU A O 1
ATOM 920 N N . GLN A 1 125 ? -12.561 15.361 10.482 1.00 97.44 125 GLN A N 1
ATOM 921 C CA . GLN A 1 125 ? -11.735 16.114 11.421 1.00 97.44 125 GLN A CA 1
ATOM 922 C C . GLN A 1 125 ? -10.892 15.142 12.242 1.00 97.44 125 GLN A C 1
ATOM 924 O O . GLN A 1 125 ? -11.437 14.199 12.813 1.00 97.44 125 GLN A O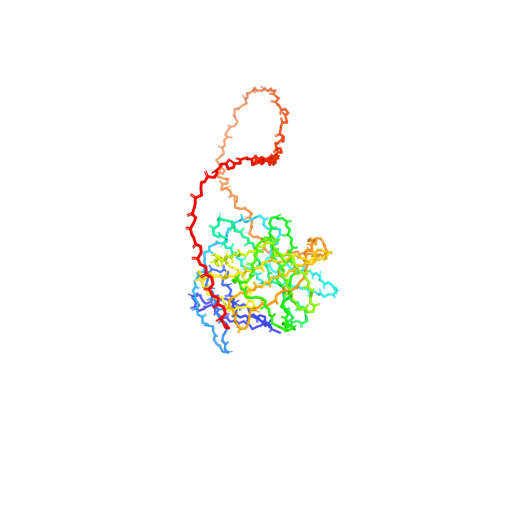 1
ATOM 929 N N . ALA A 1 126 ? -9.580 15.374 12.328 1.00 97.25 126 ALA A N 1
ATOM 930 C CA . ALA A 1 126 ? -8.693 14.566 13.163 1.00 97.25 126 ALA A CA 1
ATOM 931 C C . ALA A 1 126 ? -9.137 14.611 14.638 1.00 97.25 126 ALA A C 1
ATOM 933 O O . ALA A 1 126 ? -9.453 15.675 15.173 1.00 97.25 126 ALA A O 1
ATOM 934 N N . GLY A 1 127 ? -9.191 13.446 15.284 1.00 97.50 127 GLY A N 1
ATOM 935 C CA . GLY A 1 127 ? -9.765 13.250 16.619 1.00 97.50 127 GLY A CA 1
ATOM 936 C C . GLY A 1 127 ? -11.300 13.217 16.663 1.00 97.50 127 GLY A C 1
ATOM 937 O O . GLY A 1 127 ? -11.865 12.935 17.719 1.00 97.50 127 GLY A O 1
ATOM 938 N N . GLY A 1 128 ? -11.976 13.499 15.546 1.00 97.56 128 GLY A N 1
ATOM 939 C CA . GLY A 1 128 ? -13.426 13.417 15.400 1.00 97.56 128 GLY A CA 1
ATOM 940 C C . GLY A 1 128 ? -13.922 12.000 15.111 1.00 97.56 128 GLY A C 1
ATOM 941 O O . GLY A 1 128 ? -13.141 11.057 14.970 1.00 97.56 128 GLY A O 1
ATOM 942 N N . LEU A 1 129 ? -15.246 11.863 15.010 1.00 97.19 129 LEU A N 1
ATOM 943 C CA . LEU A 1 129 ? -15.901 10.619 14.610 1.00 97.19 129 LEU A CA 1
ATOM 944 C C . LEU A 1 129 ? -16.300 10.666 13.132 1.00 97.19 129 LEU A C 1
ATOM 946 O O . LEU A 1 129 ? -16.745 11.703 12.645 1.00 97.19 129 LEU A O 1
ATOM 950 N N . ALA A 1 130 ? -16.190 9.528 12.457 1.00 96.31 130 ALA A N 1
ATOM 951 C CA . ALA A 1 130 ? -16.662 9.303 11.099 1.00 96.31 130 ALA A CA 1
ATOM 952 C C . ALA A 1 130 ? -17.600 8.094 11.071 1.00 96.31 130 ALA A C 1
ATOM 954 O O . ALA A 1 130 ? -17.307 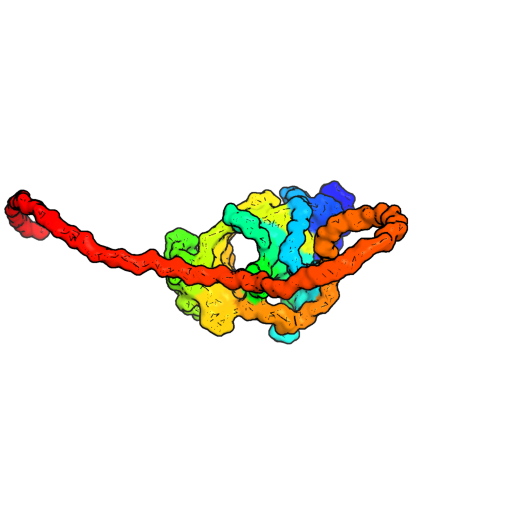7.069 11.688 1.00 96.31 130 ALA A O 1
ATOM 955 N N . ASP A 1 131 ? -18.713 8.212 10.354 1.00 93.62 131 ASP A N 1
ATOM 956 C CA . ASP A 1 131 ? -19.592 7.083 10.057 1.00 93.62 131 ASP A CA 1
ATOM 957 C C . ASP A 1 131 ? -19.106 6.399 8.776 1.00 93.62 131 ASP A C 1
ATOM 959 O O . ASP A 1 131 ? -19.035 7.028 7.720 1.00 93.62 131 ASP A O 1
ATOM 963 N N . LEU A 1 132 ? -18.735 5.124 8.886 1.00 92.38 132 LEU A N 1
ATOM 964 C CA . LEU A 1 132 ? -18.308 4.280 7.768 1.00 92.38 132 LEU A CA 1
ATOM 965 C C . LEU A 1 132 ? -19.426 3.307 7.344 1.00 92.38 132 LEU A C 1
ATOM 967 O O . LEU A 1 132 ? -19.165 2.197 6.873 1.00 92.38 132 LEU A O 1
ATOM 971 N N . GLY A 1 133 ? -20.687 3.690 7.561 1.00 87.94 133 GLY A N 1
ATOM 972 C CA . GLY A 1 133 ? -21.861 2.906 7.199 1.00 87.94 133 GLY A CA 1
ATOM 973 C C . GLY A 1 133 ? -21.974 1.645 8.064 1.00 87.94 133 GLY A C 1
ATOM 974 O O . GLY A 1 133 ? -21.930 1.734 9.292 1.00 87.94 133 GLY A O 1
ATOM 975 N N . PRO A 1 134 ? -22.094 0.438 7.478 1.00 87.12 134 PRO A N 1
ATOM 976 C CA . PRO A 1 134 ? -22.176 -0.808 8.245 1.00 87.12 134 PRO A CA 1
ATOM 977 C C . PRO A 1 134 ? -20.971 -1.085 9.151 1.00 87.12 134 PRO A C 1
ATOM 979 O O . PRO A 1 134 ? -21.105 -1.824 10.126 1.00 87.12 134 PRO A O 1
ATOM 982 N N . ALA A 1 135 ? -19.807 -0.491 8.866 1.00 85.75 135 ALA A N 1
ATOM 983 C CA . ALA A 1 135 ? -18.649 -0.582 9.751 1.00 85.75 135 ALA A CA 1
ATOM 984 C C . ALA A 1 135 ? -18.826 0.241 11.046 1.00 85.75 135 ALA A C 1
ATOM 986 O O . ALA A 1 135 ? -18.090 0.023 12.010 1.00 85.75 135 ALA A O 1
ATOM 987 N N . GLY A 1 136 ? -19.811 1.143 11.108 1.00 90.69 136 GLY A N 1
ATOM 988 C CA . GLY A 1 136 ? -20.197 1.913 12.289 1.00 90.69 136 GLY A CA 1
ATOM 989 C C . GLY A 1 136 ? -19.450 3.237 12.443 1.00 90.69 136 GLY A C 1
ATOM 990 O O . GLY A 1 136 ? -18.945 3.800 11.476 1.00 90.69 136 GLY A O 1
ATOM 991 N N . LEU A 1 137 ? -19.378 3.731 13.685 1.00 94.56 137 LEU A N 1
ATOM 992 C CA . LEU A 1 137 ? -18.660 4.959 14.041 1.00 94.56 137 LEU A CA 1
ATOM 993 C C . LEU A 1 137 ? -17.197 4.674 14.396 1.00 94.56 137 LEU A C 1
ATOM 995 O O . LEU A 1 137 ? -16.910 3.854 15.273 1.00 94.56 137 LEU A O 1
ATOM 999 N N . TRP A 1 138 ? -16.296 5.409 13.753 1.00 97.44 138 TRP A N 1
ATOM 1000 C CA . TRP A 1 138 ? -14.845 5.278 13.856 1.00 97.44 138 TRP A CA 1
ATOM 1001 C C . TRP A 1 138 ? -14.207 6.592 14.278 1.00 97.44 138 TRP A C 1
ATOM 1003 O O . TRP A 1 138 ? -14.722 7.662 13.970 1.00 97.44 138 TRP A O 1
ATOM 1013 N N . THR A 1 139 ? -13.068 6.520 14.958 1.00 98.19 139 THR A N 1
ATOM 1014 C CA . THR A 1 139 ? -12.293 7.707 15.324 1.00 98.19 139 THR A CA 1
ATOM 1015 C C . THR A 1 139 ? -11.294 8.013 14.223 1.00 98.19 139 THR A C 1
ATOM 1017 O O . THR A 1 139 ? -10.444 7.176 13.917 1.00 98.19 139 THR A O 1
ATOM 1020 N N . VAL A 1 140 ? -11.348 9.222 13.670 1.00 98.44 140 VAL A N 1
ATOM 1021 C CA . VAL A 1 140 ? -10.366 9.709 12.698 1.00 98.44 140 VAL A CA 1
ATOM 1022 C C . VAL A 1 140 ? -9.046 9.956 13.426 1.00 98.44 140 VAL A C 1
ATOM 1024 O O . VAL A 1 140 ? -8.955 10.848 14.270 1.00 98.44 140 VAL A O 1
ATOM 1027 N N . GLY A 1 141 ? -8.029 9.154 13.132 1.00 96.69 141 GLY A N 1
ATOM 1028 C CA . GLY A 1 141 ? -6.693 9.303 13.705 1.00 96.69 141 GLY A CA 1
ATOM 1029 C C . GLY A 1 141 ? -5.882 10.359 12.966 1.00 96.69 141 GLY A C 1
ATOM 1030 O O . GLY A 1 141 ? -5.303 11.246 13.591 1.00 96.69 141 GLY A O 1
ATOM 1031 N N . GLU A 1 142 ? -5.896 10.291 11.638 1.00 96.19 142 GLU A N 1
ATOM 1032 C CA . GLU A 1 142 ? -5.104 11.158 10.774 1.00 96.19 142 GLU A CA 1
ATOM 1033 C C . GLU A 1 142 ? -5.867 11.493 9.493 1.00 96.19 142 GLU A C 1
ATOM 1035 O O . GLU A 1 142 ? -6.633 10.682 8.980 1.00 96.19 142 GLU A O 1
ATOM 1040 N N . ILE A 1 143 ? -5.657 12.709 8.990 1.00 97.81 143 ILE A N 1
ATOM 1041 C CA . ILE A 1 143 ? -6.040 13.126 7.641 1.00 97.81 143 ILE A CA 1
ATOM 1042 C C . ILE A 1 143 ? -4.816 13.834 7.089 1.00 97.81 143 ILE A C 1
ATOM 1044 O O . ILE A 1 143 ? -4.421 14.872 7.628 1.00 97.81 143 ILE A O 1
ATOM 1048 N N . SER A 1 144 ? -4.202 13.274 6.058 1.00 96.94 144 SER A N 1
ATOM 1049 C CA . SER A 1 144 ? -2.945 13.805 5.549 1.00 96.94 144 SER A CA 1
ATOM 1050 C C . SER A 1 144 ? -2.717 13.425 4.092 1.00 96.94 144 SER A C 1
ATOM 1052 O O . SER A 1 144 ? -3.603 12.914 3.406 1.00 96.94 144 SER A O 1
ATOM 1054 N N . GLU A 1 145 ? -1.520 13.735 3.620 1.00 97.19 145 GLU A N 1
ATOM 1055 C CA . GLU A 1 145 ? -1.022 13.419 2.296 1.00 97.19 145 GLU A CA 1
ATOM 1056 C C . GLU A 1 145 ? 0.238 12.554 2.388 1.00 97.19 145 GLU A C 1
ATOM 1058 O O . GLU A 1 145 ? 0.987 12.599 3.366 1.00 97.19 145 GLU A O 1
ATOM 1063 N N . ALA A 1 146 ? 0.472 11.762 1.349 1.00 96.06 146 ALA A N 1
ATOM 1064 C CA . ALA A 1 146 ? 1.576 10.828 1.234 1.00 96.06 146 ALA A CA 1
ATOM 1065 C C . ALA A 1 146 ? 2.190 10.938 -0.160 1.00 96.06 146 ALA A C 1
ATOM 1067 O O . ALA A 1 146 ? 1.536 10.613 -1.147 1.00 96.06 146 ALA A O 1
ATOM 1068 N N . THR A 1 147 ? 3.447 11.365 -0.263 1.00 96.81 147 THR A N 1
ATOM 1069 C CA . THR A 1 147 ? 4.162 11.361 -1.547 1.00 96.81 147 THR A CA 1
ATOM 1070 C C . THR A 1 147 ? 4.901 10.043 -1.735 1.00 96.81 147 THR A C 1
ATOM 1072 O O . THR A 1 147 ? 5.671 9.641 -0.858 1.00 96.81 147 THR A O 1
ATOM 1075 N N . LEU A 1 148 ? 4.736 9.395 -2.891 1.00 95.81 148 LEU A N 1
ATOM 1076 C CA . LEU A 1 148 ? 5.524 8.216 -3.242 1.00 95.81 148 LEU A CA 1
ATOM 1077 C C . LEU A 1 148 ? 7.011 8.574 -3.341 1.00 95.81 148 LEU A C 1
ATOM 1079 O O . LEU A 1 148 ? 7.426 9.355 -4.199 1.00 95.81 148 LEU A O 1
ATOM 1083 N N . HIS A 1 149 ? 7.823 7.961 -2.483 1.00 94.50 149 HIS A N 1
ATOM 1084 C CA . HIS A 1 149 ? 9.255 8.218 -2.401 1.00 94.50 149 HIS A CA 1
ATOM 1085 C C . HIS A 1 149 ? 10.094 7.143 -3.098 1.00 94.50 149 HIS A C 1
ATOM 1087 O O . HIS A 1 149 ? 10.964 7.451 -3.917 1.00 94.50 149 HIS A O 1
ATOM 1093 N N . SER A 1 150 ? 9.841 5.878 -2.769 1.00 96.06 150 SER A N 1
ATOM 1094 C CA . SER A 1 150 ? 10.556 4.731 -3.325 1.00 96.06 150 SER A CA 1
ATOM 1095 C C . SER A 1 150 ? 9.640 3.514 -3.407 1.00 96.06 150 SER A C 1
ATOM 1097 O O . SER A 1 150 ? 8.535 3.523 -2.868 1.00 96.06 150 SER A O 1
ATOM 1099 N N . ALA A 1 151 ? 10.079 2.479 -4.113 1.00 97.12 151 ALA A N 1
ATOM 1100 C CA . ALA A 1 151 ? 9.345 1.234 -4.246 1.00 97.12 151 ALA A CA 1
ATOM 1101 C C . ALA A 1 151 ? 10.271 0.069 -4.614 1.00 97.12 151 ALA A C 1
ATOM 1103 O O . ALA A 1 151 ? 11.356 0.264 -5.168 1.00 97.12 151 ALA A O 1
ATOM 1104 N N . GLU A 1 152 ? 9.824 -1.154 -4.346 1.00 96.44 152 GLU A N 1
ATOM 1105 C CA . GLU A 1 152 ? 10.459 -2.385 -4.808 1.00 96.44 152 GLU A CA 1
ATOM 1106 C C . GLU A 1 152 ? 9.449 -3.531 -4.972 1.00 96.44 152 GLU A C 1
ATOM 1108 O O . GLU A 1 152 ? 8.405 -3.558 -4.324 1.00 96.44 152 GLU A O 1
ATOM 1113 N N . GLY A 1 153 ? 9.771 -4.504 -5.827 1.00 96.88 153 GLY A N 1
ATOM 1114 C CA . GLY A 1 153 ? 8.941 -5.692 -6.037 1.00 96.88 153 GLY A CA 1
ATOM 1115 C C . GLY A 1 153 ? 7.694 -5.433 -6.887 1.00 96.88 153 GLY A C 1
ATOM 1116 O O . GLY A 1 153 ? 7.752 -4.718 -7.886 1.00 96.88 153 GLY A O 1
ATOM 1117 N N . GLU A 1 154 ? 6.591 -6.080 -6.528 1.00 97.50 154 GLU A N 1
ATOM 1118 C CA . GLU A 1 154 ? 5.325 -6.106 -7.266 1.00 97.50 154 GLU A CA 1
ATOM 1119 C C . GLU A 1 154 ? 4.240 -5.294 -6.546 1.00 97.50 154 GLU A C 1
ATOM 1121 O O . GLU A 1 154 ? 3.986 -5.509 -5.363 1.00 97.50 154 GLU A O 1
ATOM 1126 N N . ILE A 1 155 ? 3.580 -4.384 -7.263 1.00 97.50 155 ILE A N 1
ATOM 1127 C CA . ILE A 1 155 ? 2.618 -3.426 -6.708 1.00 97.50 155 ILE A CA 1
ATOM 1128 C C . ILE A 1 155 ? 1.235 -3.666 -7.334 1.00 97.50 155 ILE A C 1
ATOM 1130 O O . ILE A 1 155 ? 1.128 -3.700 -8.570 1.00 97.50 155 ILE A O 1
ATOM 1134 N N . PRO A 1 156 ? 0.174 -3.842 -6.522 1.00 96.38 156 PRO A N 1
ATOM 1135 C CA . PRO A 1 156 ? -1.153 -4.216 -7.007 1.00 96.38 156 PRO A CA 1
ATOM 1136 C C . PRO A 1 156 ? -2.043 -3.023 -7.375 1.00 96.38 156 PRO A C 1
ATOM 1138 O O . PRO A 1 156 ? -3.254 -3.180 -7.446 1.00 96.38 156 PRO A O 1
ATOM 1141 N N . TRP A 1 157 ? -1.472 -1.838 -7.582 1.00 94.94 157 TRP A N 1
ATOM 1142 C CA . TRP A 1 157 ? -2.194 -0.617 -7.946 1.00 94.94 157 TRP A CA 1
ATOM 1143 C C . TRP A 1 157 ? -1.368 0.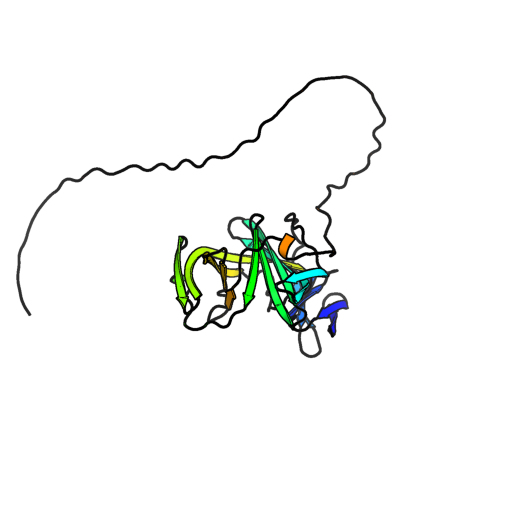245 -8.912 1.00 94.94 157 TRP A C 1
ATOM 1145 O O . TRP A 1 157 ? -0.177 -0.010 -9.129 1.00 94.94 157 TRP A O 1
ATOM 1155 N N . ALA A 1 158 ? -2.012 1.220 -9.556 1.00 91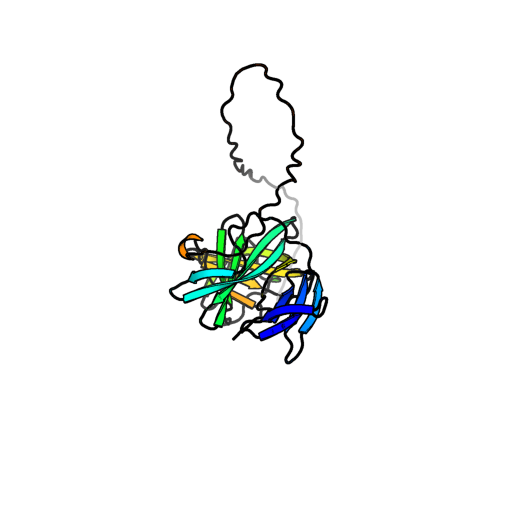.38 158 ALA A N 1
ATOM 1156 C CA . ALA A 1 158 ? -1.385 2.065 -10.565 1.00 91.38 158 ALA A CA 1
ATOM 1157 C C . ALA A 1 158 ? -0.511 3.143 -9.910 1.00 91.38 158 ALA A C 1
ATOM 1159 O O . ALA A 1 158 ? -1.011 4.071 -9.287 1.00 91.38 158 ALA A O 1
ATOM 1160 N N . VAL A 1 159 ? 0.806 3.021 -10.066 1.00 90.06 159 VAL A N 1
ATOM 1161 C CA . VAL A 1 159 ? 1.771 3.893 -9.389 1.00 90.06 159 VAL A CA 1
ATOM 1162 C C . VAL A 1 159 ? 2.229 5.028 -10.286 1.00 90.06 159 VAL A C 1
ATOM 1164 O O . VAL A 1 159 ? 2.836 4.786 -11.329 1.00 90.06 159 VAL A O 1
ATOM 1167 N N . GLU A 1 160 ? 2.079 6.262 -9.818 1.00 90.25 160 GLU A N 1
ATOM 1168 C CA . GLU A 1 160 ? 2.681 7.429 -10.455 1.00 90.25 160 GLU A CA 1
ATOM 1169 C C . GLU A 1 160 ? 3.932 7.894 -9.680 1.00 90.25 160 GLU A C 1
ATOM 1171 O O . GLU A 1 160 ? 3.844 8.228 -8.492 1.00 90.25 160 GLU A O 1
ATOM 1176 N N . PRO A 1 161 ? 5.130 7.901 -10.306 1.00 89.31 161 PRO A N 1
ATOM 1177 C CA . PRO A 1 161 ? 6.347 8.353 -9.643 1.00 89.31 161 PRO A CA 1
ATOM 1178 C C . PRO A 1 161 ? 6.219 9.798 -9.137 1.00 89.31 161 PRO A C 1
ATOM 1180 O O . PRO A 1 161 ? 5.987 10.716 -9.919 1.00 89.31 161 PRO A O 1
ATOM 1183 N N . GLY A 1 162 ? 6.426 10.003 -7.833 1.00 89.81 162 GLY A N 1
ATOM 1184 C CA . GLY A 1 162 ? 6.369 11.325 -7.202 1.00 89.81 162 GLY A CA 1
ATOM 1185 C C . GLY A 1 162 ? 4.960 11.880 -6.983 1.00 89.81 162 GLY A C 1
ATOM 1186 O O . GLY A 1 162 ? 4.843 13.012 -6.515 1.00 89.81 162 GLY A O 1
ATOM 1187 N N . ALA A 1 163 ? 3.909 11.113 -7.285 1.00 93.19 163 ALA A N 1
ATOM 1188 C CA . ALA A 1 163 ? 2.546 11.512 -6.974 1.00 93.19 163 ALA A CA 1
ATOM 1189 C C . ALA A 1 163 ? 2.303 11.553 -5.461 1.00 93.19 163 ALA A C 1
ATOM 1191 O O . ALA A 1 163 ? 2.929 10.826 -4.679 1.00 93.19 163 ALA A O 1
ATOM 1192 N N . THR A 1 164 ? 1.381 12.431 -5.077 1.00 96.06 164 THR A N 1
ATOM 1193 C CA . THR A 1 164 ? 0.939 12.632 -3.702 1.00 96.06 164 THR A CA 1
ATOM 1194 C C . THR A 1 164 ? -0.517 12.212 -3.588 1.00 96.06 164 THR A C 1
ATOM 1196 O O . THR A 1 164 ? -1.358 12.704 -4.337 1.00 96.06 164 THR A O 1
ATOM 1199 N N . TYR A 1 165 ? -0.804 11.333 -2.634 1.00 94.31 165 TYR A N 1
ATOM 1200 C CA . TYR A 1 165 ? -2.137 10.799 -2.378 1.00 94.31 165 TYR A CA 1
ATOM 1201 C C . TYR A 1 165 ? -2.648 11.336 -1.054 1.00 94.31 165 TYR A C 1
ATOM 1203 O O . TYR A 1 165 ? -1.903 11.400 -0.075 1.00 94.31 165 TYR A O 1
ATOM 1211 N N . ARG A 1 166 ? -3.916 11.729 -1.015 1.00 97.56 166 ARG A N 1
ATOM 1212 C CA . ARG A 1 166 ? -4.568 12.144 0.222 1.00 97.56 166 ARG A CA 1
ATOM 1213 C C . ARG A 1 166 ? -5.245 10.937 0.846 1.00 97.56 166 ARG A C 1
ATOM 1215 O O . ARG A 1 166 ? -5.928 10.196 0.148 1.00 97.56 166 ARG A O 1
ATOM 1222 N N . PHE A 1 167 ? -5.114 10.779 2.155 1.00 97.81 167 PHE A N 1
ATOM 1223 C CA . PHE A 1 167 ? -5.717 9.670 2.884 1.00 97.81 167 PHE A CA 1
ATOM 1224 C C . PHE A 1 167 ? -6.275 10.120 4.237 1.00 97.81 167 PHE A C 1
ATOM 1226 O O . PHE A 1 167 ? -5.969 11.208 4.739 1.00 97.81 167 PHE A O 1
ATOM 1233 N N . ALA A 1 168 ? -7.121 9.279 4.823 1.00 98.25 168 ALA A N 1
ATOM 1234 C CA . ALA A 1 168 ? -7.512 9.369 6.218 1.00 98.25 168 ALA A CA 1
ATOM 1235 C C . ALA A 1 168 ? -7.432 7.994 6.878 1.00 98.25 168 ALA A C 1
ATOM 1237 O O . ALA A 1 168 ? -8.056 7.048 6.402 1.00 98.25 168 ALA A O 1
ATOM 1238 N N . ASP A 1 169 ? -6.721 7.919 7.999 1.00 97.62 169 ASP A N 1
ATOM 1239 C CA . ASP A 1 169 ? -6.608 6.712 8.809 1.00 97.62 169 ASP A CA 1
ATOM 1240 C C . ASP A 1 169 ? -7.544 6.795 10.008 1.00 97.62 169 ASP A C 1
ATOM 1242 O O . ASP A 1 169 ? -7.598 7.799 10.730 1.00 97.62 169 ASP A O 1
ATOM 1246 N N . LEU A 1 170 ? -8.287 5.719 10.237 1.00 98.06 170 LEU A N 1
ATOM 1247 C CA . LEU A 1 170 ? -9.307 5.623 11.263 1.00 98.06 170 LEU A CA 1
ATOM 1248 C C . LEU A 1 170 ? -9.073 4.406 12.151 1.00 98.06 170 LEU A C 1
ATOM 1250 O O . LEU A 1 170 ? -8.671 3.331 11.708 1.00 98.06 170 LEU A O 1
ATOM 1254 N N . SER A 1 171 ? -9.394 4.572 13.428 1.00 97.50 171 SER A N 1
ATOM 1255 C CA . SER A 1 171 ? -9.335 3.511 14.427 1.00 97.50 171 SER A CA 1
ATOM 1256 C C . SER A 1 171 ? -10.732 3.159 14.922 1.00 97.50 171 SER A C 1
ATOM 1258 O O . SER A 1 171 ? -11.574 4.025 15.176 1.00 97.50 171 SER A O 1
ATOM 1260 N N . GLY A 1 172 ? -10.972 1.860 15.048 1.00 96.12 172 GLY A N 1
ATOM 1261 C CA . GLY A 1 172 ? -12.201 1.281 15.560 1.00 96.12 172 GLY A CA 1
ATOM 1262 C C . GLY A 1 172 ? -11.956 0.486 16.839 1.00 96.12 172 GLY A C 1
ATOM 1263 O O . GLY A 1 172 ? -10.874 0.480 17.432 1.00 96.12 172 GLY A O 1
ATOM 1264 N N . ARG A 1 173 ? -12.991 -0.220 17.295 1.00 93.75 173 ARG A N 1
ATOM 1265 C CA . ARG A 1 173 ? -12.907 -1.062 18.498 1.00 93.75 173 ARG A CA 1
ATOM 1266 C C . ARG A 1 173 ? -11.997 -2.273 18.261 1.00 93.75 173 ARG A C 1
ATOM 1268 O O . ARG A 1 173 ? -11.873 -2.754 17.141 1.00 93.75 173 ARG A O 1
ATOM 1275 N N . ASN A 1 174 ? -11.410 -2.811 19.331 1.00 92.44 174 ASN A N 1
ATOM 1276 C CA . ASN A 1 174 ? -10.627 -4.060 19.312 1.00 92.44 174 ASN A CA 1
ATOM 1277 C C . ASN A 1 174 ? -9.442 -4.064 18.320 1.00 92.44 174 ASN A C 1
ATOM 1279 O O . ASN A 1 174 ? -9.109 -5.105 17.743 1.00 92.44 174 ASN A O 1
ATOM 1283 N N . GLY A 1 175 ? -8.815 -2.900 18.123 1.00 93.69 175 GLY A N 1
ATOM 1284 C CA . GLY A 1 175 ? -7.683 -2.725 17.210 1.00 93.69 175 GLY A CA 1
ATOM 1285 C C . GLY A 1 175 ? -8.077 -2.696 15.734 1.00 93.69 175 GLY A C 1
ATOM 1286 O O . GLY A 1 175 ? -7.206 -2.851 14.884 1.00 93.69 175 GLY A O 1
ATOM 1287 N N . ALA A 1 176 ? -9.366 -2.545 15.417 1.00 96.94 176 ALA A N 1
ATOM 1288 C CA . ALA A 1 176 ? -9.811 -2.366 14.043 1.00 96.94 176 ALA A CA 1
ATOM 1289 C C . ALA A 1 176 ? -9.215 -1.077 13.458 1.00 96.94 176 ALA A C 1
ATOM 1291 O O . ALA A 1 176 ? -9.095 -0.064 14.151 1.00 96.94 176 ALA A O 1
ATOM 1292 N N . PHE A 1 177 ? -8.835 -1.135 12.188 1.00 97.81 177 PHE A N 1
ATOM 1293 C CA . PHE A 1 177 ? -8.171 -0.049 11.481 1.00 97.81 177 PHE A CA 1
ATOM 1294 C C . PHE A 1 177 ? -8.754 0.079 10.077 1.00 97.81 177 PHE A C 1
ATOM 1296 O O . PHE A 1 177 ? -9.092 -0.932 9.456 1.00 97.81 177 PHE A O 1
ATOM 1303 N N . ALA A 1 178 ? -8.888 1.309 9.602 1.00 97.69 178 ALA A N 1
ATOM 1304 C CA . ALA A 1 178 ? -9.375 1.600 8.270 1.00 97.69 178 ALA A CA 1
ATOM 1305 C C . ALA A 1 178 ? -8.587 2.747 7.646 1.00 97.69 178 ALA A C 1
ATOM 1307 O O . ALA A 1 178 ? -8.205 3.678 8.349 1.00 97.69 178 ALA A O 1
ATOM 1308 N N . THR A 1 179 ? -8.433 2.700 6.328 1.00 97.94 179 THR A N 1
ATOM 1309 C CA . THR A 1 179 ? -7.879 3.798 5.537 1.00 97.94 179 THR A CA 1
ATOM 1310 C C . THR A 1 179 ? -8.874 4.149 4.441 1.00 97.94 179 THR A C 1
ATOM 1312 O O . THR A 1 179 ? -9.369 3.270 3.733 1.00 97.94 179 THR A O 1
ATOM 1315 N N . LEU A 1 180 ? -9.181 5.436 4.326 1.00 97.88 180 LEU A N 1
ATOM 1316 C CA . LEU A 1 180 ? -9.841 6.020 3.166 1.00 97.88 180 LEU A CA 1
ATOM 1317 C C . LEU A 1 180 ? -8.763 6.671 2.311 1.00 97.88 180 LEU A C 1
ATOM 1319 O O . LEU A 1 180 ? -8.113 7.607 2.773 1.00 97.88 180 LEU A O 1
ATOM 1323 N N . ASP A 1 181 ? -8.575 6.183 1.095 1.00 96.94 181 ASP A N 1
ATOM 1324 C CA . ASP A 1 181 ? -7.651 6.754 0.120 1.00 96.94 181 ASP A CA 1
ATOM 1325 C C . ASP A 1 181 ? -8.460 7.534 -0.927 1.00 96.94 181 ASP A C 1
ATOM 1327 O O . ASP A 1 181 ? -9.364 7.006 -1.575 1.00 96.94 181 ASP A O 1
ATOM 1331 N N . TYR A 1 182 ? -8.157 8.826 -1.045 1.00 97.00 182 TYR A N 1
ATOM 1332 C CA . TYR A 1 182 ? -8.874 9.782 -1.889 1.00 97.00 182 TYR A CA 1
ATOM 1333 C C . TYR A 1 182 ? -8.225 9.959 -3.271 1.00 97.00 182 TYR A C 1
ATOM 1335 O O . TYR A 1 182 ? -8.378 11.011 -3.892 1.00 97.00 182 TYR A O 1
ATOM 1343 N N . SER A 1 183 ? -7.461 8.971 -3.739 1.00 91.94 183 SER A N 1
ATOM 1344 C CA . SER A 1 183 ? -6.934 8.917 -5.109 1.00 91.94 183 SER A CA 1
ATOM 1345 C C . SER A 1 183 ? -8.011 8.635 -6.164 1.00 91.94 183 SER A C 1
ATOM 1347 O O . SER A 1 183 ? -7.812 8.966 -7.332 1.00 91.94 183 SER A O 1
ATOM 1349 N N . GLU A 1 184 ? -9.163 8.095 -5.755 1.00 91.56 184 GLU A N 1
ATOM 1350 C CA . GLU A 1 184 ? -10.317 7.801 -6.612 1.00 91.56 184 GLU A CA 1
ATOM 1351 C C . GLU A 1 184 ? -11.625 8.382 -6.037 1.00 91.56 184 GLU A C 1
ATOM 1353 O O . GLU A 1 184 ? -11.697 8.767 -4.867 1.00 91.56 184 GLU A O 1
ATOM 1358 N N . GLU A 1 185 ? -12.668 8.456 -6.875 1.00 89.81 185 GLU A N 1
ATOM 1359 C CA . GLU A 1 185 ? -14.030 8.839 -6.480 1.00 89.81 185 GLU A CA 1
ATOM 1360 C C . GLU A 1 185 ? -15.030 7.751 -6.934 1.00 89.81 185 GLU A C 1
ATOM 1362 O O . GLU A 1 185 ? -15.176 7.536 -8.144 1.00 89.81 185 GLU A O 1
ATOM 1367 N N . PRO A 1 186 ? -15.745 7.079 -6.007 1.00 90.75 186 PRO A N 1
ATOM 1368 C CA . PRO A 1 186 ? -15.654 7.220 -4.548 1.00 90.75 186 PRO A CA 1
ATOM 1369 C C . PRO A 1 186 ? -14.283 6.786 -3.986 1.00 90.75 186 PRO A C 1
ATOM 1371 O O . PRO A 1 186 ? -13.571 6.044 -4.660 1.00 90.75 186 PRO A O 1
ATOM 1374 N N . PRO A 1 187 ? -13.916 7.214 -2.759 1.00 95.31 187 PRO A N 1
ATOM 1375 C CA . PRO A 1 187 ? -12.633 6.867 -2.151 1.00 95.31 187 PRO A CA 1
ATOM 1376 C C . PRO A 1 187 ? -12.425 5.355 -2.064 1.00 95.31 187 PRO A C 1
ATOM 1378 O O . PRO A 1 187 ? -13.356 4.611 -1.735 1.00 95.31 187 PRO A O 1
ATOM 1381 N N . LEU A 1 188 ? -11.187 4.907 -2.273 1.00 95.94 188 LEU A N 1
ATOM 1382 C CA . LEU A 1 188 ? -10.811 3.529 -1.990 1.00 95.94 188 LEU A CA 1
ATOM 1383 C C . LEU A 1 188 ? -10.896 3.292 -0.481 1.00 95.94 188 LEU A C 1
ATOM 1385 O O . LEU A 1 188 ? -10.433 4.099 0.330 1.00 95.94 188 LEU A O 1
ATOM 1389 N N . PHE A 1 189 ? -11.492 2.167 -0.101 1.00 97.19 189 PHE A N 1
ATOM 1390 C CA . PHE A 1 189 ? -11.725 1.822 1.292 1.00 97.19 189 PHE A CA 1
ATOM 1391 C C . PHE A 1 189 ? -10.962 0.563 1.665 1.00 97.19 189 PHE A C 1
ATOM 1393 O O . PHE A 1 189 ? -11.168 -0.508 1.095 1.00 97.19 189 PHE A O 1
ATOM 1400 N N . PHE A 1 190 ? -10.093 0.692 2.658 1.00 97.75 190 PHE A N 1
ATOM 1401 C CA . PHE A 1 190 ? -9.319 -0.407 3.204 1.00 97.75 190 PHE A CA 1
ATOM 1402 C C . PHE A 1 190 ? -9.749 -0.653 4.639 1.00 97.75 190 PHE A C 1
ATOM 1404 O O . PHE A 1 190 ? -9.805 0.273 5.445 1.00 97.75 190 PHE A O 1
ATOM 1411 N N . LEU A 1 191 ? -10.025 -1.912 4.971 1.00 97.25 191 LEU A N 1
ATOM 1412 C CA . LEU A 1 191 ? -10.438 -2.318 6.307 1.00 97.25 191 LEU A CA 1
ATOM 1413 C C . LEU A 1 191 ? -9.557 -3.451 6.807 1.00 97.25 191 LEU A C 1
ATOM 1415 O O . LEU A 1 191 ? -9.183 -4.363 6.068 1.00 97.25 191 LEU A O 1
ATOM 1419 N N . GLY A 1 192 ? -9.250 -3.413 8.093 1.00 96.81 192 GLY A N 1
ATOM 1420 C CA . GLY A 1 192 ? -8.479 -4.452 8.735 1.00 96.81 192 GLY A CA 1
ATOM 1421 C C . GLY A 1 192 ? -8.236 -4.150 10.197 1.00 96.81 192 GLY A C 1
ATOM 1422 O O . GLY A 1 192 ? -9.146 -3.743 10.926 1.00 96.81 192 GLY A O 1
ATOM 1423 N N . ARG A 1 193 ? -7.014 -4.414 10.652 1.00 97.44 193 ARG A N 1
ATOM 1424 C CA . ARG A 1 193 ? -6.655 -4.253 12.059 1.00 97.44 193 ARG A CA 1
ATOM 1425 C C . ARG A 1 193 ? -5.163 -4.081 12.272 1.00 97.44 193 ARG A C 1
ATOM 1427 O O . ARG A 1 193 ? -4.350 -4.526 11.464 1.00 97.44 193 ARG A O 1
ATOM 1434 N N . GLU A 1 194 ? -4.827 -3.525 13.427 1.00 97.50 194 GLU A N 1
ATOM 1435 C CA . GLU A 1 194 ? -3.496 -3.678 14.000 1.00 97.50 194 GLU A CA 1
ATOM 1436 C C . GLU A 1 194 ? -3.224 -5.167 14.267 1.00 97.50 194 GLU A C 1
ATOM 1438 O O . GLU A 1 194 ? -4.074 -5.878 14.823 1.00 97.50 194 GLU A O 1
ATOM 1443 N N . ILE A 1 195 ? -2.054 -5.646 13.846 1.00 96.75 195 ILE A N 1
ATOM 1444 C CA . ILE A 1 195 ? -1.642 -7.042 13.978 1.00 96.75 195 ILE A CA 1
ATOM 1445 C C . ILE A 1 195 ? -0.216 -7.144 14.538 1.00 96.75 195 ILE A C 1
ATOM 1447 O O . ILE A 1 195 ? 0.707 -6.523 14.008 1.00 96.75 195 ILE A O 1
ATOM 1451 N N . PRO A 1 196 ? 0.016 -7.946 15.591 1.00 95.62 196 PRO A N 1
ATOM 1452 C CA . PRO A 1 196 ? 1.366 -8.305 15.998 1.00 95.62 196 PRO A CA 1
ATOM 1453 C C . PRO A 1 196 ? 2.087 -9.043 14.869 1.00 95.62 196 PRO A C 1
ATOM 1455 O O . PRO A 1 196 ? 1.574 -10.021 14.329 1.00 95.62 196 PRO A O 1
ATOM 1458 N N . LEU A 1 197 ? 3.317 -8.639 14.545 1.00 94.38 197 LEU A N 1
ATOM 1459 C CA . LEU A 1 197 ? 4.063 -9.256 13.442 1.00 94.38 197 LEU A CA 1
ATOM 1460 C C . LEU A 1 197 ? 4.275 -10.771 13.627 1.00 94.38 197 LEU A C 1
ATOM 1462 O O . LEU A 1 197 ? 4.299 -11.526 12.657 1.00 94.38 197 LEU A O 1
ATOM 1466 N N . ALA A 1 198 ? 4.378 -11.228 14.878 1.00 95.31 198 ALA A N 1
ATOM 1467 C CA . ALA A 1 198 ? 4.494 -12.645 15.214 1.00 95.31 198 ALA A CA 1
ATOM 1468 C C . ALA A 1 198 ? 3.285 -13.477 14.743 1.00 95.31 198 ALA A C 1
ATOM 1470 O O . ALA A 1 198 ? 3.457 -14.637 14.359 1.00 95.31 198 ALA A O 1
ATOM 1471 N N . ASP A 1 199 ? 2.087 -12.886 14.699 1.00 96.62 199 ASP A N 1
ATOM 1472 C CA . ASP A 1 199 ? 0.860 -13.574 14.280 1.00 96.62 199 ASP A CA 1
ATOM 1473 C C . ASP A 1 199 ? 0.867 -13.887 12.780 1.00 96.62 199 ASP A C 1
ATOM 1475 O O . ASP A 1 199 ? 0.243 -14.854 12.342 1.00 96.62 199 ASP A O 1
ATOM 1479 N N . LEU A 1 200 ? 1.628 -13.113 11.998 1.00 97.06 200 LEU A N 1
ATOM 1480 C CA . LEU A 1 200 ? 1.804 -13.320 10.563 1.00 97.06 200 LEU A CA 1
ATOM 1481 C C . LEU A 1 200 ? 2.798 -14.441 10.230 1.00 97.06 200 LEU A C 1
ATOM 1483 O O . LEU A 1 200 ? 2.873 -14.864 9.075 1.00 97.06 200 LEU A O 1
ATOM 1487 N N . ARG A 1 201 ? 3.558 -14.935 11.221 1.00 96.69 201 ARG A N 1
ATOM 1488 C CA . ARG A 1 201 ? 4.520 -16.048 11.085 1.00 96.69 201 ARG A CA 1
ATOM 1489 C C . ARG A 1 201 ? 5.462 -15.889 9.885 1.00 96.69 201 ARG A C 1
ATOM 1491 O O . ARG A 1 201 ? 5.715 -16.846 9.157 1.00 96.69 201 ARG A O 1
ATOM 1498 N N . ILE A 1 202 ? 5.950 -14.668 9.668 1.00 96.75 202 ILE A N 1
ATOM 1499 C CA . ILE A 1 202 ? 6.760 -14.327 8.495 1.00 96.75 202 ILE A CA 1
ATOM 1500 C C . ILE A 1 202 ? 8.146 -14.965 8.597 1.00 96.75 202 ILE A C 1
ATOM 1502 O O . ILE A 1 202 ? 8.801 -14.899 9.638 1.00 96.75 202 ILE A O 1
ATOM 1506 N N . GLN A 1 203 ? 8.595 -15.575 7.502 1.00 94.75 203 GLN A N 1
ATOM 1507 C CA . GLN A 1 203 ? 9.879 -16.257 7.389 1.00 94.75 203 GLN A CA 1
ATOM 1508 C C . GLN A 1 203 ? 10.548 -15.969 6.038 1.00 94.75 203 GLN A C 1
ATOM 1510 O O . GLN A 1 203 ? 9.888 -15.855 5.001 1.00 94.75 203 GLN A O 1
ATOM 1515 N N . GLY A 1 204 ? 11.882 -15.907 6.049 1.00 93.75 204 GLY A N 1
ATOM 1516 C CA . GLY A 1 204 ? 12.699 -15.680 4.857 1.00 93.75 204 GLY A CA 1
ATOM 1517 C C . GLY A 1 204 ? 12.672 -14.232 4.358 1.00 93.75 204 GLY A C 1
ATOM 1518 O O . GLY A 1 204 ? 12.500 -13.297 5.136 1.00 93.75 204 GLY A O 1
ATOM 1519 N N . GLY A 1 205 ? 12.858 -14.068 3.048 1.00 89.19 205 GLY A N 1
ATOM 1520 C CA . GLY A 1 205 ? 12.894 -12.776 2.365 1.00 89.19 205 GLY A CA 1
ATOM 1521 C C . GLY A 1 205 ? 14.291 -12.168 2.236 1.00 89.19 205 GLY A C 1
ATOM 1522 O O . GLY A 1 205 ? 15.187 -12.400 3.048 1.00 89.19 205 GLY A O 1
ATOM 1523 N N . THR A 1 206 ? 14.486 -11.380 1.180 1.00 85.25 206 THR A N 1
ATOM 1524 C CA . THR A 1 206 ? 15.723 -10.631 0.952 1.00 85.25 206 THR A CA 1
ATOM 1525 C C . THR A 1 206 ? 15.609 -9.253 1.586 1.00 85.25 206 THR A C 1
ATOM 1527 O O . THR A 1 206 ? 14.816 -8.423 1.140 1.00 85.25 206 THR A O 1
ATOM 1530 N N . ARG A 1 207 ? 16.424 -8.999 2.612 1.00 76.62 207 ARG A N 1
ATOM 1531 C CA . ARG A 1 207 ? 16.555 -7.686 3.248 1.00 76.62 207 ARG A CA 1
ATOM 1532 C C . ARG A 1 207 ? 17.801 -6.982 2.718 1.00 76.62 207 ARG A C 1
ATOM 1534 O O . ARG A 1 207 ? 18.875 -7.582 2.666 1.00 76.62 207 ARG A O 1
ATOM 1541 N N . LYS A 1 208 ? 17.688 -5.692 2.385 1.00 62.56 208 LYS A N 1
ATOM 1542 C CA . LYS A 1 208 ? 18.872 -4.835 2.246 1.00 62.56 208 LYS A CA 1
ATOM 1543 C C . LYS A 1 208 ? 19.493 -4.710 3.645 1.00 62.56 208 LYS A C 1
ATOM 1545 O O . LYS A 1 208 ? 18.787 -4.251 4.546 1.00 62.56 208 LYS A O 1
ATOM 1550 N N . PRO A 1 209 ? 20.747 -5.146 3.871 1.00 47.59 209 PRO A N 1
ATOM 1551 C CA . PRO A 1 209 ? 21.388 -4.968 5.168 1.00 47.59 209 PRO A CA 1
ATOM 1552 C C . PRO A 1 209 ? 21.298 -3.491 5.554 1.00 47.59 209 PRO A C 1
ATOM 1554 O O . PRO A 1 209 ? 21.442 -2.651 4.655 1.00 47.59 209 PRO A O 1
ATOM 1557 N N . PRO A 1 210 ? 21.063 -3.161 6.838 1.00 50.12 210 PRO A N 1
ATOM 1558 C CA . PRO A 1 210 ? 21.081 -1.771 7.250 1.00 50.12 210 PRO A CA 1
ATOM 1559 C C . PRO A 1 210 ? 22.397 -1.156 6.797 1.00 50.12 210 PRO A C 1
ATOM 1561 O O . PRO A 1 210 ? 23.429 -1.835 6.841 1.00 50.12 210 PRO A O 1
ATOM 1564 N N . GLY A 1 211 ? 22.335 0.068 6.272 1.00 45.97 211 GLY A N 1
ATOM 1565 C CA . GLY A 1 211 ? 23.451 0.730 5.600 1.00 45.97 211 GLY A CA 1
ATOM 1566 C C . GLY A 1 211 ? 24.681 0.786 6.500 1.00 45.97 211 GLY A C 1
ATOM 1567 O O . GLY A 1 211 ? 24.867 1.729 7.262 1.00 45.97 211 GLY A O 1
ATOM 1568 N N . GLY A 1 212 ? 25.519 -0.247 6.436 1.00 37.97 212 GLY A N 1
ATOM 1569 C CA . GLY A 1 212 ? 26.750 -0.319 7.190 1.00 37.97 212 GLY A CA 1
ATOM 1570 C C . GLY A 1 212 ? 27.677 0.735 6.630 1.00 37.97 212 GLY A C 1
ATOM 1571 O O . GLY A 1 212 ? 28.107 0.624 5.480 1.00 37.97 212 GLY A O 1
ATOM 1572 N N . ALA A 1 213 ? 27.986 1.751 7.441 1.00 42.34 213 ALA A N 1
ATOM 1573 C CA . ALA A 1 213 ? 29.150 2.590 7.224 1.00 42.34 213 ALA A CA 1
ATOM 1574 C C . ALA A 1 213 ? 30.296 1.666 6.812 1.00 42.34 213 ALA A C 1
ATOM 1576 O O . ALA A 1 213 ? 30.603 0.715 7.537 1.00 42.34 213 ALA A O 1
ATOM 1577 N N . SER A 1 214 ? 30.854 1.900 5.621 1.00 34.16 214 SER A N 1
ATOM 1578 C CA . SER A 1 214 ? 32.018 1.181 5.122 1.00 34.16 214 SER A CA 1
ATOM 1579 C C . SER A 1 214 ? 33.046 1.143 6.246 1.00 34.16 214 SER A C 1
ATOM 1581 O O . SER A 1 214 ? 33.686 2.150 6.557 1.00 34.16 214 SER A O 1
ATOM 1583 N N . ARG A 1 215 ? 33.164 -0.008 6.920 1.00 38.50 215 ARG A N 1
ATOM 1584 C CA . ARG A 1 215 ? 34.240 -0.243 7.870 1.00 38.50 215 ARG A CA 1
ATOM 1585 C C . ARG A 1 215 ? 35.460 -0.459 7.002 1.00 38.50 215 ARG A C 1
ATOM 1587 O O . ARG A 1 215 ? 35.829 -1.588 6.700 1.00 38.50 215 ARG A O 1
ATOM 1594 N N . MET A 1 216 ? 36.033 0.653 6.558 1.00 34.34 216 MET A N 1
ATOM 1595 C CA . MET A 1 216 ? 37.323 0.705 5.911 1.00 34.34 216 MET A CA 1
ATOM 1596 C C . MET A 1 216 ? 38.308 0.125 6.921 1.00 34.34 216 MET A C 1
ATOM 1598 O O . MET A 1 216 ? 38.702 0.778 7.887 1.00 34.34 216 MET A O 1
ATOM 1602 N N . SER A 1 217 ? 38.617 -1.157 6.758 1.00 35.09 217 SER A N 1
ATOM 1603 C CA . SER A 1 217 ? 39.600 -1.875 7.550 1.00 35.09 217 SER A CA 1
ATOM 1604 C C . SER A 1 217 ? 40.972 -1.301 7.220 1.00 35.09 217 SER A C 1
ATOM 1606 O O . SER A 1 217 ? 41.702 -1.833 6.390 1.00 35.09 217 SER A O 1
ATOM 1608 N N . ARG A 1 218 ? 41.316 -0.178 7.853 1.00 35.34 218 ARG A N 1
ATOM 1609 C CA . ARG A 1 218 ? 42.708 0.229 8.011 1.00 35.34 218 ARG A CA 1
ATOM 1610 C C . ARG A 1 218 ? 43.288 -0.665 9.112 1.00 35.34 218 ARG A C 1
ATOM 1612 O O . ARG A 1 218 ? 42.722 -0.685 10.207 1.00 35.34 218 ARG A O 1
ATOM 1619 N N . PRO A 1 219 ? 44.360 -1.430 8.861 1.00 35.06 219 PRO A N 1
ATOM 1620 C CA . PRO A 1 219 ? 45.024 -2.164 9.923 1.00 35.06 219 PRO A CA 1
ATOM 1621 C C . PRO A 1 219 ? 45.709 -1.142 10.833 1.00 35.06 219 PRO A C 1
ATOM 1623 O O . PRO A 1 219 ? 46.673 -0.496 10.428 1.00 35.06 219 PRO A O 1
ATOM 1626 N N . TRP A 1 220 ? 45.188 -0.954 12.047 1.00 32.66 220 TRP A N 1
ATOM 1627 C CA . TRP A 1 220 ? 45.891 -0.191 13.072 1.00 32.66 220 TRP A CA 1
ATOM 1628 C C . TRP A 1 220 ? 46.706 -1.154 13.929 1.00 32.66 220 TRP A C 1
ATOM 1630 O O . TRP A 1 220 ? 46.172 -2.034 14.607 1.00 32.66 220 TRP A O 1
ATOM 1640 N N . SER A 1 221 ? 48.020 -0.994 13.840 1.00 35.94 221 SER A N 1
ATOM 1641 C CA . SER A 1 221 ? 49.025 -1.616 14.689 1.00 35.94 221 SER A CA 1
ATOM 1642 C C . SER A 1 221 ? 48.725 -1.327 16.159 1.00 35.94 221 SER A C 1
ATOM 1644 O O . SER A 1 221 ? 48.443 -0.188 16.531 1.00 35.94 221 SER A O 1
ATOM 1646 N N . LYS A 1 222 ? 48.807 -2.368 16.992 1.00 33.47 222 LYS A N 1
ATOM 1647 C CA . LYS A 1 222 ? 48.695 -2.288 18.450 1.00 33.47 222 LYS A CA 1
ATOM 1648 C C . LYS A 1 222 ? 49.636 -1.218 19.013 1.00 33.47 222 LYS A C 1
ATOM 1650 O O . LYS A 1 222 ? 50.847 -1.338 18.860 1.00 33.47 222 LYS A O 1
ATOM 1655 N N . VAL A 1 223 ? 49.086 -0.279 19.776 1.00 35.56 223 VAL A N 1
ATOM 1656 C CA . VAL A 1 223 ? 49.779 0.305 20.929 1.00 35.56 223 VAL A CA 1
ATOM 1657 C C . VAL A 1 223 ? 48.853 0.151 22.129 1.00 35.56 223 VAL A C 1
ATOM 1659 O O . VAL A 1 223 ? 47.737 0.659 22.163 1.00 35.56 223 VAL A O 1
ATOM 1662 N N . SER A 1 224 ? 49.314 -0.658 23.071 1.00 32.81 224 SER A N 1
ATOM 1663 C CA . SER A 1 224 ? 48.727 -0.929 24.376 1.00 32.81 224 SER A CA 1
ATOM 1664 C C . SER A 1 224 ? 48.922 0.252 25.325 1.00 32.81 224 SER A C 1
ATOM 1666 O O . SER A 1 224 ? 50.039 0.755 25.430 1.00 32.81 224 SER A O 1
ATOM 1668 N N . GLY A 1 225 ? 47.890 0.613 26.093 1.00 28.69 225 GLY A N 1
ATOM 1669 C CA . GLY A 1 225 ? 48.065 1.469 27.265 1.00 28.69 225 GLY A CA 1
ATOM 1670 C C . GLY A 1 225 ? 46.769 1.960 27.914 1.00 28.69 225 GLY A C 1
ATOM 1671 O O . GLY A 1 225 ? 46.046 2.742 27.317 1.00 28.69 225 GLY A O 1
ATOM 1672 N N . ALA A 1 226 ? 46.579 1.549 29.172 1.00 30.06 226 ALA A N 1
ATOM 1673 C CA . ALA A 1 226 ? 45.873 2.252 30.252 1.00 30.06 226 ALA A CA 1
ATOM 1674 C C . ALA A 1 226 ? 44.322 2.281 30.298 1.00 30.06 226 ALA A C 1
ATOM 1676 O O . ALA A 1 226 ? 43.643 3.127 29.733 1.00 30.06 226 ALA A O 1
ATOM 1677 N N . SER A 1 227 ? 43.802 1.338 31.093 1.00 28.03 227 SER A N 1
ATOM 1678 C CA . SER A 1 227 ? 43.007 1.533 32.323 1.00 28.03 227 SER A CA 1
ATOM 1679 C C . SER A 1 227 ? 41.871 2.574 32.424 1.00 28.03 227 SER A C 1
ATOM 1681 O O . SER A 1 227 ? 42.088 3.779 32.488 1.00 28.03 227 SER A O 1
ATOM 1683 N N . SER A 1 228 ? 40.721 2.006 32.809 1.00 27.95 228 SER A N 1
ATOM 1684 C CA . SER A 1 228 ? 39.877 2.345 33.971 1.00 27.95 228 SER A CA 1
ATOM 1685 C C . SER A 1 228 ? 38.680 3.296 33.840 1.00 27.95 228 SER A C 1
ATOM 1687 O O . SER A 1 228 ? 38.752 4.411 33.340 1.00 27.95 228 SER A O 1
ATOM 1689 N N . THR A 1 229 ? 37.615 2.811 34.496 1.00 28.97 229 THR A N 1
ATOM 1690 C CA . THR A 1 229 ? 36.506 3.503 35.173 1.00 28.97 229 THR A CA 1
ATOM 1691 C C . THR A 1 229 ? 35.351 4.086 34.360 1.00 28.97 229 THR A C 1
ATOM 1693 O O . THR A 1 229 ? 35.379 5.233 33.947 1.00 28.97 229 THR A O 1
ATOM 1696 N N . GLY A 1 230 ? 34.259 3.308 34.358 1.00 24.75 230 GLY A N 1
ATOM 1697 C CA . GLY A 1 230 ? 32.929 3.752 34.785 1.00 24.75 230 GLY A CA 1
ATOM 1698 C C . GLY A 1 230 ? 32.099 4.546 33.774 1.00 24.75 230 GLY A C 1
ATOM 1699 O O . GLY A 1 230 ? 32.566 5.502 33.178 1.00 24.75 230 GLY A O 1
ATOM 1700 N N . TRP A 1 231 ? 30.818 4.204 33.665 1.00 25.55 231 TRP A N 1
ATOM 1701 C CA . TRP A 1 231 ? 29.708 5.027 34.164 1.00 25.55 231 TRP A CA 1
ATOM 1702 C C . TRP A 1 231 ? 28.382 4.406 33.703 1.00 25.55 231 TRP A C 1
ATOM 1704 O O . TRP A 1 231 ? 28.201 4.020 32.551 1.00 25.55 231 TRP A O 1
ATOM 1714 N N . TRP A 1 232 ? 27.472 4.269 34.662 1.00 20.98 232 TRP A N 1
ATOM 1715 C CA . TRP A 1 232 ? 26.115 3.770 34.497 1.00 20.98 232 TRP A CA 1
ATOM 1716 C C . TRP A 1 232 ? 25.184 4.846 33.920 1.00 20.98 232 TRP A C 1
ATOM 1718 O O . TRP A 1 232 ? 25.329 6.021 34.241 1.00 20.98 232 TRP A O 1
ATOM 1728 N N . SER A 1 233 ? 24.162 4.373 33.200 1.00 25.61 233 SER A N 1
ATOM 1729 C CA . SER A 1 233 ? 22.782 4.885 33.137 1.00 25.61 233 SER A CA 1
ATOM 1730 C C . SER A 1 233 ? 22.525 6.348 32.751 1.00 25.61 233 SER A C 1
ATOM 1732 O O . SER A 1 233 ? 22.875 7.270 33.481 1.00 25.61 233 SER A O 1
ATOM 1734 N N . ARG A 1 234 ? 21.662 6.537 31.740 1.00 28.34 234 ARG A N 1
ATOM 1735 C CA . ARG A 1 234 ? 20.405 7.306 31.880 1.00 28.34 234 ARG A CA 1
ATOM 1736 C C . ARG A 1 234 ? 19.509 7.142 30.651 1.00 28.34 234 ARG A C 1
ATOM 1738 O O . ARG A 1 234 ? 19.807 7.625 29.566 1.00 28.34 234 ARG A O 1
ATOM 1745 N N . ALA A 1 235 ? 18.381 6.477 30.881 1.00 26.28 235 ALA A N 1
ATOM 1746 C CA . ALA A 1 235 ? 17.167 6.630 30.100 1.00 26.28 235 ALA A CA 1
ATOM 1747 C C . ALA A 1 235 ? 16.556 8.011 30.390 1.00 26.28 235 ALA A C 1
ATOM 1749 O O . ALA A 1 235 ? 16.492 8.421 31.551 1.00 26.28 235 ALA A O 1
ATOM 1750 N N . SER A 1 236 ? 16.066 8.689 29.355 1.00 30.08 236 SER A N 1
ATOM 1751 C CA . SER A 1 236 ? 15.267 9.908 29.490 1.00 30.08 236 SER A CA 1
ATOM 1752 C C . SER A 1 236 ? 13.927 9.702 28.799 1.00 30.08 236 SER A C 1
ATOM 1754 O O . SER A 1 236 ? 13.822 9.724 27.576 1.00 30.08 236 SER A O 1
ATOM 1756 N N . ALA A 1 237 ? 12.903 9.486 29.621 1.00 26.02 237 ALA A N 1
ATOM 1757 C CA . ALA A 1 237 ? 11.502 9.577 29.251 1.00 26.02 237 ALA A CA 1
ATOM 1758 C C . ALA A 1 237 ? 11.120 11.056 29.084 1.00 26.02 237 ALA A C 1
ATOM 1760 O O . ALA A 1 237 ? 11.303 11.848 30.010 1.00 26.02 237 ALA A O 1
ATOM 1761 N N . CYS A 1 238 ? 10.563 11.429 27.931 1.00 25.31 238 CYS A N 1
ATOM 1762 C CA . CYS A 1 238 ? 10.007 12.762 27.721 1.00 25.31 238 CYS A CA 1
ATOM 1763 C C . CYS A 1 238 ? 8.521 12.750 28.104 1.00 25.31 238 CYS A C 1
ATOM 1765 O O . CYS A 1 238 ? 7.695 12.095 27.471 1.00 25.31 238 CYS A O 1
ATOM 1767 N N . ARG A 1 239 ? 8.203 13.433 29.206 1.00 26.30 239 ARG A N 1
ATOM 1768 C CA . ARG A 1 239 ? 6.870 13.533 29.802 1.00 26.30 239 ARG A CA 1
ATOM 1769 C C . ARG A 1 239 ? 6.161 14.772 29.248 1.00 26.30 239 ARG A C 1
ATOM 1771 O O . ARG A 1 239 ? 6.651 15.887 29.401 1.00 26.30 239 ARG A O 1
ATOM 1778 N N . TRP A 1 240 ? 4.991 14.552 28.653 1.00 22.00 240 TRP A N 1
ATOM 1779 C CA . TRP A 1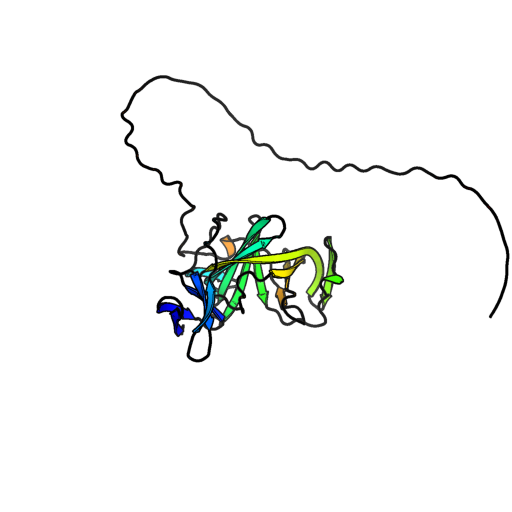 240 ? 4.008 15.572 28.288 1.00 22.00 240 TRP A CA 1
ATOM 1780 C C . TRP A 1 240 ? 3.645 16.459 29.487 1.00 22.00 240 TRP A C 1
ATOM 1782 O O . TRP A 1 240 ? 3.378 15.953 30.580 1.00 22.00 240 TRP A O 1
ATOM 1792 N N . ARG A 1 241 ? 3.576 17.779 29.280 1.00 26.20 241 ARG A N 1
ATOM 1793 C CA . ARG A 1 241 ? 2.970 18.715 30.233 1.00 26.20 241 ARG A CA 1
ATOM 1794 C C . ARG A 1 241 ? 1.937 19.572 29.507 1.00 26.20 241 ARG A C 1
ATOM 1796 O O . ARG A 1 241 ? 2.272 20.431 28.704 1.00 26.20 241 ARG A O 1
ATOM 1803 N N . SER A 1 242 ? 0.677 19.297 29.816 1.00 31.00 242 SER A N 1
ATOM 1804 C CA . SER A 1 242 ? -0.495 20.110 29.511 1.00 31.00 242 SER A CA 1
ATOM 1805 C C . SER A 1 242 ? -0.500 21.389 30.349 1.00 31.00 242 SER A C 1
ATOM 1807 O O . SER A 1 242 ? -0.290 21.327 31.563 1.00 31.00 242 SER A O 1
ATOM 1809 N N . SER A 1 243 ? -0.842 22.521 29.742 1.00 29.86 243 SER A N 1
ATOM 1810 C CA . SER A 1 243 ? -1.191 23.739 30.476 1.00 29.86 243 SER A CA 1
ATOM 1811 C C . SER A 1 243 ? -2.317 24.492 29.771 1.00 29.86 243 SER A C 1
ATOM 1813 O O . SER A 1 243 ? -2.140 25.058 28.700 1.00 29.86 243 SER A O 1
ATOM 1815 N N . SER A 1 244 ? -3.481 24.511 30.415 1.00 34.06 244 SER A N 1
ATOM 1816 C CA . SER A 1 244 ? -4.487 25.573 30.324 1.00 34.06 244 SER A CA 1
ATOM 1817 C C . SER A 1 244 ? -4.762 26.038 31.754 1.00 34.06 244 SER A C 1
ATOM 1819 O O . SER A 1 244 ? -4.772 25.193 32.655 1.00 34.06 244 SER A O 1
ATOM 1821 N N . PRO A 1 245 ? -5.000 27.340 31.991 1.00 39.53 245 PRO A N 1
ATOM 1822 C CA . PRO A 1 245 ? -6.310 27.679 32.558 1.00 39.53 245 PRO A CA 1
ATOM 1823 C C . PRO A 1 245 ? -6.907 29.053 32.155 1.00 39.53 245 PRO A C 1
ATOM 1825 O O . PRO A 1 245 ? -6.240 30.076 32.149 1.00 39.53 245 PRO A O 1
ATOM 1828 N N . ARG A 1 246 ? -8.226 29.007 31.898 1.00 31.50 246 ARG A N 1
ATOM 1829 C CA . ARG A 1 246 ? -9.361 29.850 32.368 1.00 31.50 246 ARG A CA 1
ATOM 1830 C C . ARG A 1 246 ? -9.290 31.402 32.403 1.00 31.50 246 ARG A C 1
ATOM 1832 O O . ARG A 1 246 ? -8.633 31.990 33.245 1.00 31.50 246 ARG A O 1
ATOM 1839 N N . ARG A 1 247 ? -10.184 31.991 31.581 1.00 33.34 247 ARG A N 1
ATOM 1840 C CA . ARG A 1 247 ? -11.211 33.062 31.783 1.00 33.34 247 ARG A CA 1
ATOM 1841 C C . ARG A 1 247 ? -11.114 34.089 32.938 1.00 33.34 247 ARG A C 1
ATOM 1843 O O . ARG A 1 247 ? -11.156 33.699 34.097 1.00 33.34 247 ARG A O 1
ATOM 1850 N N . ALA A 1 248 ? -11.343 35.363 32.577 1.00 31.34 248 ALA A N 1
ATOM 1851 C CA . ALA A 1 248 ? -12.245 36.374 33.192 1.00 31.34 248 ALA A CA 1
ATOM 1852 C C . ALA A 1 248 ? -12.340 37.563 32.187 1.00 31.34 248 ALA A C 1
ATOM 1854 O O . ALA A 1 248 ? -11.311 37.913 31.628 1.00 31.34 248 ALA A O 1
ATOM 1855 N N . ALA A 1 249 ? -13.475 38.074 31.686 1.00 32.34 249 ALA A N 1
ATOM 1856 C CA . ALA A 1 249 ? -14.629 38.803 32.254 1.00 32.34 249 ALA A CA 1
ATOM 1857 C C . ALA A 1 249 ? -14.704 40.218 31.602 1.00 32.34 249 ALA A C 1
ATOM 1859 O O . ALA A 1 249 ? -13.685 40.888 31.471 1.00 32.34 249 ALA A O 1
ATOM 1860 N N . SER A 1 250 ? -15.899 40.626 31.142 1.00 34.16 250 SER A N 1
ATOM 1861 C CA . SER A 1 250 ? -16.223 41.894 30.439 1.00 34.16 250 SER A CA 1
ATOM 1862 C C . SER A 1 250 ? -16.129 43.158 31.316 1.00 34.16 250 SER A C 1
ATOM 1864 O O . SER A 1 250 ? -16.019 43.050 32.537 1.00 34.16 250 SER A O 1
ATOM 1866 N N . PRO A 1 251 ? -16.308 44.358 30.721 1.00 43.56 251 PRO A N 1
ATOM 1867 C CA . PRO A 1 251 ? -17.603 45.028 30.915 1.00 43.56 251 PRO A CA 1
ATOM 1868 C C . PRO A 1 251 ? -18.186 45.754 29.680 1.00 43.56 251 PRO A C 1
ATOM 1870 O O . PRO A 1 251 ? -17.589 45.842 28.612 1.00 43.56 251 PRO A O 1
ATOM 1873 N N . ALA A 1 252 ? -19.425 46.203 29.884 1.00 34.53 252 ALA A N 1
ATOM 1874 C CA . ALA A 1 252 ? -20.417 46.761 28.971 1.00 34.53 252 ALA A CA 1
ATOM 1875 C C . ALA A 1 252 ? -20.091 48.130 28.340 1.00 34.53 252 ALA A C 1
ATOM 1877 O O . ALA A 1 252 ? -19.416 48.949 28.956 1.00 34.53 252 ALA A O 1
ATOM 1878 N N . ASN A 1 253 ? -20.764 48.454 27.224 1.00 35.12 253 ASN A N 1
ATOM 1879 C CA . ASN A 1 253 ? -21.542 49.695 27.170 1.00 35.12 253 ASN A CA 1
ATOM 1880 C C . ASN A 1 253 ? -22.717 49.629 26.178 1.00 35.12 253 ASN A C 1
ATOM 1882 O O . ASN A 1 253 ? -22.684 48.931 25.169 1.00 35.12 253 ASN A O 1
ATOM 1886 N N . ALA A 1 254 ? -23.774 50.347 26.537 1.00 34.69 254 ALA A N 1
ATOM 1887 C CA . ALA A 1 254 ? -25.111 50.322 25.967 1.00 34.69 254 ALA A CA 1
ATOM 1888 C C . ALA A 1 254 ? -25.320 51.377 24.867 1.00 34.69 254 ALA A C 1
ATOM 1890 O O . ALA A 1 254 ? -24.757 52.462 24.962 1.00 34.69 254 ALA A O 1
ATOM 1891 N N . ARG A 1 255 ? -26.248 51.127 23.930 1.00 36.44 255 ARG A N 1
ATOM 1892 C CA . ARG A 1 255 ? -27.552 51.830 23.821 1.00 36.44 255 ARG A CA 1
ATOM 1893 C C . ARG A 1 255 ? -28.201 51.685 22.439 1.00 36.44 255 ARG A C 1
ATOM 1895 O O . ARG A 1 255 ? -27.599 52.033 21.437 1.00 36.44 255 ARG A O 1
ATOM 1902 N N . SER A 1 256 ? -29.491 51.325 22.506 1.00 37.19 256 SER A N 1
ATOM 1903 C CA . SER A 1 256 ? -30.642 51.859 21.745 1.00 37.19 256 SER A CA 1
ATOM 1904 C C . SER A 1 256 ? -30.660 51.630 20.224 1.00 37.19 256 SER A C 1
ATOM 1906 O O . SER A 1 256 ? -29.679 51.869 19.549 1.00 37.19 256 SER A O 1
ATOM 1908 N N . THR A 1 257 ? -31.746 51.200 19.581 1.00 40.59 257 THR A N 1
ATOM 1909 C CA . THR A 1 257 ? -33.165 51.523 19.802 1.00 40.59 257 THR A CA 1
ATOM 1910 C C . THR A 1 257 ? -34.027 50.607 18.914 1.00 40.59 257 THR A C 1
ATOM 1912 O O . THR A 1 257 ? -33.615 50.307 17.803 1.00 40.59 257 THR A O 1
ATOM 1915 N N . ARG A 1 258 ? -35.204 50.206 19.435 1.00 38.94 258 ARG A N 1
ATOM 1916 C CA . ARG A 1 258 ? -36.560 50.143 18.815 1.00 38.94 258 ARG A CA 1
ATOM 1917 C C . ARG A 1 258 ? -36.674 49.993 17.280 1.00 38.94 258 ARG A C 1
ATOM 1919 O O . ARG A 1 258 ? -36.017 50.709 16.552 1.00 38.94 258 ARG A O 1
ATOM 1926 N N . ALA A 1 259 ? -37.636 49.280 16.697 1.00 38.47 259 ALA A N 1
ATOM 1927 C CA . ALA A 1 259 ? -38.788 48.511 17.166 1.00 38.47 259 ALA A CA 1
ATOM 1928 C C . ALA A 1 259 ? -39.520 47.953 15.925 1.00 38.47 259 ALA A C 1
ATOM 1930 O O . ALA A 1 259 ? -39.554 48.644 14.915 1.00 38.47 259 ALA A O 1
ATOM 1931 N N . SER A 1 260 ? -40.229 46.825 16.102 1.00 38.91 260 SER A N 1
ATOM 1932 C CA . SER A 1 260 ? -41.498 46.450 15.429 1.00 38.91 260 SER A CA 1
ATOM 1933 C C . SER A 1 260 ? -41.473 46.250 13.898 1.00 38.91 260 SER A 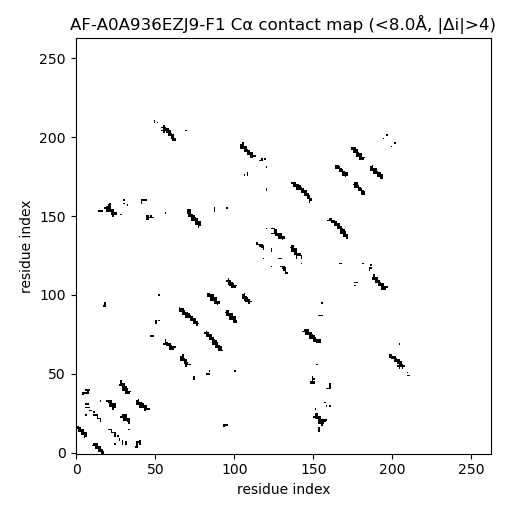C 1
ATOM 1935 O O . SER A 1 260 ? -40.766 46.936 13.188 1.00 38.91 260 SER A O 1
ATOM 1937 N N . ALA A 1 261 ? -42.258 45.395 13.258 1.00 39.62 261 ALA A N 1
ATOM 1938 C CA . ALA A 1 261 ? -43.246 44.396 13.632 1.00 39.62 261 ALA A CA 1
ATOM 1939 C C . ALA A 1 261 ? -43.569 43.608 12.344 1.00 39.62 261 ALA A C 1
ATOM 1941 O O . ALA A 1 261 ? -43.494 44.167 11.257 1.00 39.62 261 ALA A O 1
ATOM 1942 N N . ARG A 1 262 ? -44.010 42.356 12.517 1.00 46.03 262 ARG A N 1
ATOM 1943 C CA . ARG A 1 262 ? -45.008 41.639 11.697 1.00 46.03 262 ARG A CA 1
ATOM 1944 C C . ARG A 1 262 ? -44.887 41.730 10.163 1.00 46.03 262 ARG A C 1
ATOM 1946 O O . ARG A 1 262 ? -45.350 42.694 9.561 1.00 46.03 262 ARG A O 1
ATOM 1953 N N . ARG A 1 263 ? -44.573 40.597 9.540 1.00 46.22 263 ARG A N 1
ATOM 1954 C CA . ARG A 1 263 ? -45.564 39.710 8.901 1.00 46.22 263 ARG A CA 1
ATOM 1955 C C . ARG A 1 263 ? -44.962 38.329 8.699 1.00 46.22 263 ARG A C 1
ATOM 1957 O O . ARG A 1 263 ? -43.721 38.262 8.605 1.00 46.22 263 ARG A O 1
#